Protein AF-A0A9E5TDQ2-F1 (afdb_monomer)

Mean predicted aligned error: 6.38 Å

Structure (mmCIF, N/CA/C/O backbone):
data_AF-A0A9E5TDQ2-F1
#
_entry.id   AF-A0A9E5TDQ2-F1
#
loop_
_atom_site.group_PDB
_atom_site.id
_atom_site.type_symbol
_atom_site.label_atom_id
_atom_site.label_alt_id
_atom_site.label_comp_id
_atom_site.label_asym_id
_atom_site.label_entity_id
_atom_site.label_seq_id
_atom_site.pdbx_PDB_ins_code
_atom_site.Cartn_x
_atom_site.Cartn_y
_atom_site.Cartn_z
_atom_site.occupancy
_atom_site.B_iso_or_equiv
_atom_site.auth_seq_id
_atom_site.auth_comp_id
_atom_site.auth_asym_id
_atom_site.auth_atom_id
_atom_site.pdbx_PDB_model_num
ATOM 1 N N . MET A 1 1 ? 7.671 -16.560 -17.675 1.00 78.25 1 MET A N 1
ATOM 2 C CA . MET A 1 1 ? 9.066 -16.541 -18.180 1.00 78.25 1 MET A CA 1
ATOM 3 C C . MET A 1 1 ? 9.293 -17.442 -19.395 1.00 78.25 1 MET A C 1
ATOM 5 O O . MET A 1 1 ? 9.941 -16.985 -20.331 1.00 78.25 1 MET A O 1
ATOM 9 N N . ALA A 1 2 ? 8.771 -18.678 -19.426 1.00 82.75 2 ALA A N 1
ATOM 10 C CA . ALA A 1 2 ? 8.917 -19.582 -20.578 1.00 82.75 2 ALA A CA 1
ATOM 11 C C . ALA A 1 2 ? 8.274 -19.043 -21.875 1.00 82.75 2 ALA A C 1
ATOM 13 O O . ALA A 1 2 ? 8.884 -19.088 -22.935 1.00 82.75 2 ALA A O 1
ATOM 14 N N . HIS A 1 3 ? 7.075 -18.460 -21.782 1.00 86.88 3 HIS A N 1
ATOM 15 C CA . HIS A 1 3 ? 6.327 -17.950 -22.943 1.00 86.88 3 HIS A CA 1
ATOM 16 C C . HIS A 1 3 ? 6.840 -16.624 -23.523 1.00 86.88 3 HIS A C 1
ATOM 18 O O . HIS A 1 3 ? 6.296 -16.145 -24.510 1.00 86.88 3 HIS A O 1
ATOM 24 N N . THR A 1 4 ? 7.850 -16.009 -22.906 1.00 88.19 4 THR A N 1
ATOM 25 C CA . THR A 1 4 ? 8.373 -14.689 -23.293 1.00 88.19 4 THR A CA 1
ATOM 26 C C . THR A 1 4 ? 9.862 -14.743 -23.646 1.00 88.19 4 THR A C 1
ATOM 28 O O . THR A 1 4 ? 10.551 -13.728 -23.600 1.00 88.19 4 THR A O 1
ATOM 31 N N . GLN A 1 5 ? 10.400 -15.930 -23.955 1.00 84.50 5 GLN A N 1
ATOM 32 C CA . GLN A 1 5 ? 11.790 -16.073 -24.402 1.00 84.50 5 GLN A CA 1
ATOM 33 C C . GLN A 1 5 ? 12.049 -15.243 -25.669 1.00 84.50 5 GLN A C 1
ATOM 35 O O . GLN A 1 5 ? 11.223 -15.210 -26.577 1.00 84.50 5 GLN A O 1
ATOM 40 N N . GLY A 1 6 ? 13.201 -14.569 -25.716 1.00 83.75 6 GLY A N 1
ATOM 41 C CA . GLY A 1 6 ? 13.585 -13.682 -26.820 1.00 83.75 6 GLY A CA 1
ATOM 42 C C . GLY A 1 6 ? 13.119 -12.228 -26.679 1.00 83.75 6 GLY A C 1
ATOM 43 O O . GLY A 1 6 ? 13.584 -11.376 -27.430 1.00 83.75 6 GLY A O 1
ATOM 44 N N . GLU A 1 7 ? 12.254 -11.910 -25.711 1.00 88.19 7 GLU A N 1
ATOM 45 C CA . GLU A 1 7 ? 11.948 -10.519 -25.361 1.00 88.19 7 GLU A CA 1
ATOM 46 C C . GLU A 1 7 ? 13.017 -9.908 -24.429 1.00 88.19 7 GLU A C 1
ATOM 48 O O . GLU A 1 7 ? 13.681 -10.641 -23.690 1.00 88.19 7 GLU A O 1
ATOM 53 N N . PRO A 1 8 ? 13.146 -8.568 -24.377 1.00 86.19 8 PRO A N 1
ATOM 54 C CA . PRO A 1 8 ? 13.934 -7.881 -23.355 1.00 86.19 8 PRO A CA 1
ATOM 55 C C . PRO A 1 8 ? 13.580 -8.345 -21.934 1.00 86.19 8 PRO A C 1
ATOM 57 O O . PRO A 1 8 ? 12.404 -8.382 -21.560 1.00 86.19 8 PRO A O 1
ATOM 60 N N . ILE A 1 9 ? 14.590 -8.649 -21.110 1.00 81.19 9 ILE A N 1
ATOM 61 C CA . ILE A 1 9 ? 14.408 -9.202 -19.753 1.00 81.19 9 ILE A CA 1
ATOM 62 C C . ILE A 1 9 ? 13.454 -8.371 -18.885 1.00 81.19 9 ILE A C 1
ATOM 64 O O . ILE A 1 9 ? 12.643 -8.923 -18.142 1.00 81.19 9 ILE A O 1
ATOM 68 N N . ILE A 1 10 ? 13.473 -7.045 -19.035 1.00 81.00 10 ILE A N 1
ATOM 69 C CA . ILE A 1 10 ? 12.601 -6.141 -18.283 1.00 81.00 10 ILE A CA 1
ATOM 70 C C . ILE A 1 10 ? 11.112 -6.351 -18.605 1.00 81.00 10 ILE A C 1
ATOM 72 O O . ILE A 1 10 ? 10.276 -6.355 -17.702 1.00 81.00 10 ILE A O 1
ATOM 76 N N . LEU A 1 11 ? 10.776 -6.624 -19.870 1.00 86.38 11 LEU A N 1
ATOM 77 C CA . LEU A 1 11 ? 9.413 -6.948 -20.299 1.00 86.38 11 LEU A CA 1
ATOM 78 C C . LEU A 1 11 ? 9.008 -8.345 -19.841 1.00 86.38 11 LEU A C 1
ATOM 80 O O . LEU A 1 11 ? 7.875 -8.552 -19.405 1.00 86.38 11 LEU A O 1
ATOM 84 N N . ARG A 1 12 ? 9.944 -9.300 -19.885 1.00 87.69 12 ARG A N 1
ATOM 85 C CA . ARG A 1 12 ? 9.717 -10.668 -19.404 1.00 87.69 12 ARG A CA 1
ATOM 86 C C . ARG A 1 12 ? 9.374 -10.674 -17.914 1.00 87.69 12 ARG A C 1
ATOM 88 O O . ARG A 1 12 ? 8.388 -11.310 -17.541 1.00 87.69 12 ARG A O 1
ATOM 95 N N . ARG A 1 13 ? 10.135 -9.934 -17.095 1.00 86.69 13 ARG A N 1
ATOM 96 C CA . ARG A 1 13 ? 9.875 -9.754 -15.656 1.00 86.69 13 ARG A CA 1
ATOM 97 C C . ARG A 1 13 ? 8.534 -9.072 -15.407 1.00 86.69 13 ARG A C 1
ATOM 99 O O . ARG A 1 13 ? 7.737 -9.611 -14.650 1.00 86.69 13 ARG A O 1
ATOM 106 N N . ALA A 1 14 ? 8.239 -7.969 -16.098 1.00 87.88 14 ALA A N 1
ATOM 107 C CA . ALA A 1 14 ? 6.965 -7.264 -15.940 1.00 87.88 14 ALA A CA 1
ATOM 108 C C . ALA A 1 14 ? 5.752 -8.146 -16.276 1.00 87.88 14 ALA A C 1
ATOM 110 O O . ALA A 1 14 ? 4.788 -8.191 -15.518 1.00 87.88 14 ALA A O 1
ATOM 111 N N . LYS A 1 15 ? 5.811 -8.914 -17.373 1.00 93.31 15 LYS A N 1
ATOM 112 C CA . LYS A 1 15 ? 4.749 -9.863 -17.748 1.00 93.31 15 LYS A CA 1
ATOM 113 C C . LYS A 1 15 ? 4.612 -11.011 -16.749 1.00 93.31 15 LYS A C 1
ATOM 115 O O . LYS A 1 15 ? 3.496 -11.427 -16.458 1.00 93.31 15 LYS A O 1
ATOM 120 N N . ALA A 1 16 ? 5.725 -11.531 -16.227 1.00 88.75 16 ALA A N 1
ATOM 121 C CA . ALA A 1 16 ? 5.695 -12.571 -15.201 1.00 88.75 16 ALA A CA 1
ATOM 122 C C . ALA A 1 16 ? 5.083 -12.055 -13.891 1.00 88.75 16 ALA A C 1
ATOM 124 O O . ALA A 1 16 ? 4.239 -12.733 -13.313 1.00 88.75 16 ALA A O 1
ATOM 125 N N . PHE A 1 17 ? 5.452 -10.843 -13.473 1.00 89.75 17 PHE A N 1
ATOM 126 C CA . PHE A 1 17 ? 4.880 -10.180 -12.306 1.00 89.75 17 PHE A CA 1
ATOM 127 C C . PHE A 1 17 ? 3.382 -9.911 -12.489 1.00 89.75 17 PHE A C 1
ATOM 129 O O . PHE A 1 17 ? 2.588 -10.274 -11.628 1.00 89.75 17 PHE A O 1
ATOM 136 N N . ALA A 1 18 ? 2.971 -9.374 -13.642 1.00 95.12 18 ALA A N 1
ATOM 137 C CA . ALA A 1 18 ? 1.560 -9.167 -13.961 1.00 95.12 18 ALA A CA 1
ATOM 138 C C . ALA A 1 18 ? 0.758 -10.474 -13.923 1.00 95.12 18 ALA A C 1
ATOM 140 O O . ALA A 1 18 ? -0.294 -10.529 -13.292 1.00 95.12 18 ALA A O 1
ATOM 141 N N . HIS A 1 19 ? 1.286 -11.543 -14.527 1.00 94.06 19 HIS A N 1
ATOM 142 C CA . HIS A 1 19 ? 0.654 -12.858 -14.483 1.00 94.06 19 HIS A CA 1
ATOM 143 C C . HIS A 1 19 ? 0.526 -13.380 -13.049 1.00 94.06 19 HIS A C 1
ATOM 145 O O . HIS A 1 19 ? -0.540 -13.850 -12.666 1.00 94.06 19 HIS A O 1
ATOM 151 N N . MET A 1 20 ? 1.583 -13.245 -12.242 1.00 91.00 20 MET A N 1
ATOM 152 C CA . MET A 1 20 ? 1.554 -13.620 -10.831 1.00 91.00 20 MET A CA 1
ATOM 153 C C . MET A 1 20 ? 0.445 -12.867 -10.090 1.00 91.00 20 MET A C 1
ATOM 155 O O . MET A 1 20 ? -0.359 -13.507 -9.420 1.00 91.00 20 MET A O 1
ATOM 159 N N . LEU A 1 21 ? 0.355 -11.543 -10.239 1.00 93.44 21 LEU A N 1
ATOM 160 C CA . LEU A 1 21 ? -0.695 -10.737 -9.610 1.00 93.44 21 LEU A CA 1
ATOM 161 C C . LEU A 1 21 ? -2.103 -11.093 -10.098 1.00 93.44 21 LEU A C 1
ATOM 163 O O . LEU A 1 21 ? -3.055 -10.973 -9.335 1.00 93.44 21 LEU A O 1
ATOM 167 N N . GLU A 1 22 ? -2.262 -11.536 -11.342 1.00 94.69 22 GLU A N 1
ATOM 168 C CA . GLU A 1 22 ? -3.548 -11.986 -11.885 1.00 94.69 22 GLU A CA 1
ATOM 169 C C . GLU A 1 22 ? -3.956 -13.365 -11.351 1.00 94.69 22 GLU A C 1
ATOM 171 O O . GLU A 1 22 ? -5.133 -13.589 -11.073 1.00 94.69 22 GLU A O 1
ATOM 176 N N . SER A 1 23 ? -2.998 -14.277 -11.163 1.00 91.50 23 SER A N 1
ATOM 177 C CA . SER A 1 23 ? -3.257 -15.658 -10.734 1.00 91.50 23 SER A CA 1
ATOM 178 C C . SER A 1 23 ? -3.184 -15.879 -9.223 1.00 91.50 23 SER A C 1
ATOM 180 O O . SER A 1 23 ? -3.637 -16.909 -8.730 1.00 91.50 23 SER A O 1
ATOM 182 N N . MET A 1 24 ? -2.571 -14.956 -8.478 1.00 89.56 24 MET A N 1
ATOM 183 C CA . MET A 1 24 ? -2.340 -15.105 -7.040 1.00 89.56 24 MET A CA 1
ATOM 184 C C . MET A 1 24 ? -3.668 -15.238 -6.297 1.00 89.56 24 MET A C 1
ATOM 186 O O . MET A 1 24 ? -4.570 -14.421 -6.492 1.00 89.56 24 MET A O 1
ATOM 190 N N . ALA A 1 25 ? -3.790 -16.253 -5.444 1.00 91.06 25 ALA A N 1
ATOM 191 C CA . ALA A 1 25 ? -4.930 -16.382 -4.546 1.00 91.06 25 ALA A CA 1
ATOM 192 C C . ALA A 1 25 ? -4.938 -15.223 -3.541 1.00 91.06 25 ALA A C 1
ATOM 194 O O . ALA A 1 25 ? -3.884 -14.815 -3.057 1.00 91.06 25 ALA A O 1
ATOM 195 N N . LEU A 1 26 ? -6.124 -14.688 -3.263 1.00 92.44 26 LEU A N 1
ATOM 196 C CA . LEU A 1 26 ? -6.315 -13.557 -2.362 1.00 92.44 26 LEU A CA 1
ATOM 197 C C . LEU A 1 26 ? -7.014 -14.022 -1.090 1.00 92.44 26 LEU A C 1
ATOM 199 O O . LEU A 1 26 ? -7.815 -14.955 -1.127 1.00 92.44 26 LEU A O 1
ATOM 203 N N . GLU A 1 27 ? -6.726 -13.347 0.015 1.00 92.06 27 GLU A N 1
ATOM 204 C CA . GLU A 1 27 ? -7.344 -13.601 1.310 1.00 92.06 27 GLU A CA 1
ATOM 205 C C . GLU A 1 27 ? -7.688 -12.266 1.981 1.00 92.06 27 GLU A C 1
ATOM 207 O O . GLU A 1 27 ? -6.869 -11.342 2.014 1.00 92.06 27 GLU A O 1
ATOM 212 N N . ILE A 1 28 ? -8.897 -12.175 2.536 1.00 94.69 28 ILE A N 1
ATOM 213 C CA . ILE A 1 28 ? -9.302 -11.104 3.449 1.00 94.69 28 ILE A CA 1
ATOM 214 C C . ILE A 1 28 ? -9.593 -11.774 4.794 1.00 94.69 28 ILE A C 1
ATOM 216 O O . ILE A 1 28 ? -10.623 -12.437 4.924 1.00 94.69 28 ILE A O 1
ATOM 220 N N . PRO A 1 29 ? -8.687 -11.657 5.781 1.00 92.62 29 PRO A N 1
ATOM 221 C CA . PRO A 1 29 ? -8.902 -12.238 7.098 1.00 92.62 29 PRO A CA 1
ATOM 222 C C . PRO A 1 29 ? -10.149 -11.673 7.782 1.00 92.62 29 PRO A C 1
ATOM 224 O O . PRO A 1 29 ? -10.567 -10.538 7.524 1.00 92.62 29 PRO A O 1
ATOM 227 N N . ASP A 1 30 ? -10.717 -12.453 8.698 1.00 92.12 30 ASP A N 1
ATOM 228 C CA . ASP A 1 30 ? -11.809 -11.972 9.539 1.00 92.12 30 ASP A CA 1
ATOM 229 C C . ASP A 1 30 ? -11.358 -10.781 10.406 1.00 92.12 30 ASP A C 1
ATOM 231 O O . ASP A 1 30 ? -10.208 -10.718 10.848 1.00 92.12 30 ASP A O 1
ATOM 235 N N . GLY A 1 31 ? -12.240 -9.795 10.575 1.00 92.62 31 GLY A N 1
ATOM 236 C CA . GLY A 1 31 ? -11.945 -8.527 11.257 1.00 92.62 31 GLY A CA 1
ATOM 237 C C . GLY A 1 31 ? -10.943 -7.592 10.557 1.00 92.62 31 GLY A C 1
ATOM 238 O O . GLY A 1 31 ? -10.642 -6.522 11.079 1.00 92.62 31 GLY A O 1
ATOM 239 N N . ALA A 1 32 ? -10.409 -7.940 9.378 1.00 94.69 32 ALA A N 1
ATOM 240 C CA . ALA A 1 32 ? -9.459 -7.071 8.680 1.00 94.69 32 ALA A CA 1
ATOM 241 C C . ALA A 1 32 ? -10.130 -5.776 8.192 1.00 94.69 32 ALA A C 1
ATOM 243 O O . ALA A 1 32 ? -11.163 -5.841 7.522 1.00 94.69 32 ALA A O 1
ATOM 244 N N . LEU A 1 33 ? -9.514 -4.620 8.473 1.00 97.19 33 LEU A N 1
ATOM 245 C CA . LEU A 1 33 ? -9.896 -3.305 7.929 1.00 97.19 33 LEU A CA 1
ATOM 246 C C . LEU A 1 33 ? -8.968 -2.820 6.803 1.00 97.19 33 LEU A C 1
ATOM 248 O O . LEU A 1 33 ? -9.376 -1.967 6.008 1.00 97.19 33 LEU A O 1
ATOM 252 N N . ILE A 1 34 ? -7.752 -3.372 6.747 1.00 97.19 34 ILE A N 1
ATOM 253 C CA . ILE A 1 34 ? -6.752 -3.207 5.687 1.00 97.19 34 ILE A CA 1
ATOM 254 C C . ILE A 1 34 ? -6.547 -4.574 5.027 1.00 97.19 34 ILE A C 1
ATOM 256 O O . ILE A 1 34 ? -6.454 -5.583 5.721 1.00 97.19 34 ILE A O 1
ATOM 260 N N . VAL A 1 35 ? -6.499 -4.620 3.695 1.00 95.62 35 VAL A N 1
ATOM 261 C CA . VAL A 1 35 ? -6.433 -5.874 2.915 1.00 95.62 35 VAL A CA 1
ATOM 262 C C . VAL A 1 35 ? -5.193 -5.953 2.039 1.00 95.62 35 VAL A C 1
ATOM 264 O O . VAL A 1 35 ? -4.536 -4.949 1.815 1.00 95.62 35 VAL A O 1
ATOM 267 N N . GLY A 1 36 ? -4.864 -7.130 1.513 1.00 90.69 36 GLY A N 1
ATOM 268 C CA . GLY A 1 36 ? -3.616 -7.357 0.770 1.00 90.69 36 GLY A CA 1
ATOM 269 C C . GLY A 1 36 ? -2.741 -8.433 1.402 1.00 90.69 36 GLY A C 1
ATOM 270 O O . GLY A 1 36 ? -1.520 -8.392 1.288 1.00 90.69 36 GLY A O 1
ATOM 271 N N . ARG A 1 37 ? -3.342 -9.396 2.101 1.00 85.62 37 ARG A N 1
ATOM 272 C CA . ARG A 1 37 ? -2.605 -10.554 2.586 1.00 85.62 37 ARG A CA 1
ATOM 273 C C . ARG A 1 37 ? -2.401 -11.520 1.427 1.00 85.62 37 ARG A C 1
ATOM 275 O O . ARG A 1 37 ? -3.361 -11.907 0.764 1.00 85.62 37 ARG A O 1
ATOM 282 N N . HIS A 1 38 ? -1.153 -11.910 1.184 1.00 74.94 38 HIS A N 1
ATOM 283 C CA . HIS A 1 38 ? -0.863 -12.982 0.242 1.00 74.94 38 HIS A CA 1
ATOM 284 C C . HIS A 1 38 ? -0.717 -14.314 0.997 1.00 74.94 38 HIS A C 1
ATOM 286 O O . HIS A 1 38 ? -0.124 -14.354 2.084 1.00 74.94 38 HIS A O 1
ATOM 292 N N . PRO A 1 39 ? -1.211 -15.429 0.439 1.00 69.56 39 PRO A N 1
ATOM 293 C CA . PRO A 1 39 ? -1.037 -16.735 1.048 1.00 69.56 39 PRO A CA 1
ATOM 294 C C . PRO A 1 39 ? 0.444 -17.127 1.084 1.00 69.56 39 PRO A C 1
ATOM 296 O O . PRO A 1 39 ? 1.226 -16.831 0.174 1.00 69.56 39 PRO A O 1
ATOM 299 N N . LYS A 1 40 ? 0.840 -17.812 2.160 1.00 69.81 40 LYS A N 1
ATOM 300 C CA . LYS A 1 40 ? 2.194 -18.350 2.338 1.00 69.81 40 LYS A CA 1
ATOM 301 C C . LYS A 1 40 ? 2.245 -19.775 1.797 1.00 69.81 40 LYS A C 1
ATOM 303 O O . LYS A 1 40 ? 2.072 -20.737 2.543 1.00 69.81 40 LYS A O 1
ATOM 308 N N . THR A 1 41 ? 2.478 -19.919 0.497 1.00 68.00 41 THR A N 1
ATOM 309 C CA . THR A 1 41 ? 2.672 -21.242 -0.108 1.00 68.00 41 THR A CA 1
ATOM 310 C C . THR A 1 41 ? 4.050 -21.775 0.269 1.00 68.00 41 THR A C 1
ATOM 312 O O . THR A 1 41 ? 5.070 -21.201 -0.106 1.00 68.00 41 THR A O 1
ATOM 315 N N . THR A 1 42 ? 4.089 -22.882 1.011 1.00 70.25 42 THR A N 1
ATOM 316 C CA . THR A 1 42 ? 5.335 -23.617 1.265 1.00 70.25 42 THR A CA 1
ATOM 317 C C . THR A 1 42 ? 5.426 -24.748 0.254 1.00 70.25 42 THR A C 1
ATOM 319 O O . THR A 1 42 ? 4.632 -25.683 0.307 1.00 70.25 42 THR A O 1
ATOM 322 N N . LEU A 1 43 ? 6.366 -24.640 -0.683 1.00 76.56 43 LEU A N 1
ATOM 323 C CA . LEU A 1 43 ? 6.653 -25.709 -1.638 1.00 76.56 43 LEU A CA 1
ATOM 324 C C . LEU A 1 43 ? 7.363 -26.856 -0.920 1.00 76.56 43 LEU A C 1
ATOM 326 O O . LEU A 1 43 ? 8.223 -26.616 -0.068 1.00 76.56 43 LEU A O 1
ATOM 330 N N . ASN A 1 44 ? 7.038 -28.096 -1.281 1.00 88.25 44 ASN A N 1
ATOM 331 C CA . ASN A 1 44 ? 7.858 -29.225 -0.853 1.00 88.25 44 ASN A CA 1
ATOM 332 C C . ASN A 1 44 ? 9.181 -29.266 -1.649 1.00 88.25 44 ASN A C 1
ATOM 334 O O . ASN A 1 44 ? 9.336 -28.588 -2.666 1.00 88.25 44 ASN A O 1
ATOM 338 N N . GLU A 1 45 ? 10.157 -30.050 -1.182 1.00 87.06 45 GLU A N 1
ATOM 339 C CA . GLU A 1 45 ? 11.503 -30.055 -1.776 1.00 87.06 45 GLU A CA 1
ATOM 340 C C . GLU A 1 45 ? 11.512 -30.530 -3.237 1.00 87.06 45 GLU A C 1
ATOM 342 O O . GLU A 1 45 ? 12.289 -30.026 -4.047 1.00 87.06 45 GLU A O 1
ATOM 347 N N . GLU A 1 46 ? 10.625 -31.456 -3.601 1.00 89.50 46 GLU A N 1
ATOM 348 C CA . GLU A 1 46 ? 10.512 -31.970 -4.967 1.00 89.50 46 GLU A CA 1
ATOM 349 C C . GLU A 1 46 ? 9.946 -30.907 -5.921 1.00 89.50 46 GLU A C 1
ATOM 351 O O . GLU A 1 46 ? 10.500 -30.660 -6.995 1.00 89.50 46 GLU A O 1
ATOM 356 N N . GLU A 1 47 ? 8.884 -30.213 -5.508 1.00 86.06 47 GLU A N 1
ATOM 357 C CA . GLU A 1 47 ? 8.304 -29.086 -6.241 1.00 86.06 47 GLU A CA 1
ATOM 358 C C . GLU A 1 47 ? 9.304 -27.943 -6.386 1.00 86.06 47 GLU A C 1
ATOM 360 O O . GLU A 1 47 ? 9.483 -27.411 -7.485 1.00 86.06 47 GLU A O 1
ATOM 365 N N . ALA A 1 48 ? 9.993 -27.597 -5.297 1.00 83.19 48 ALA A N 1
ATOM 366 C CA . ALA A 1 48 ? 11.022 -26.572 -5.298 1.00 83.19 48 ALA A CA 1
ATOM 367 C C . ALA A 1 48 ? 12.182 -26.953 -6.231 1.00 83.19 48 ALA A C 1
ATOM 369 O O . ALA A 1 48 ? 12.646 -26.116 -7.004 1.00 83.19 48 ALA A O 1
ATOM 370 N N . ALA A 1 49 ? 12.629 -28.213 -6.225 1.00 82.25 49 ALA A N 1
ATOM 371 C CA . ALA A 1 49 ? 13.672 -28.698 -7.126 1.00 82.25 49 ALA A CA 1
ATOM 372 C C . ALA A 1 49 ? 13.247 -28.623 -8.596 1.00 82.25 49 ALA A C 1
ATOM 374 O O . ALA A 1 49 ? 14.018 -28.132 -9.424 1.00 82.25 49 ALA A O 1
ATOM 375 N N . ARG A 1 50 ? 12.015 -29.038 -8.913 1.00 86.94 50 ARG A N 1
ATOM 376 C CA . ARG A 1 50 ? 11.450 -28.940 -10.265 1.00 86.94 50 ARG A CA 1
ATOM 377 C C . ARG A 1 50 ? 11.399 -27.491 -10.746 1.00 86.94 50 ARG A C 1
ATOM 379 O O . ARG A 1 50 ? 11.851 -27.207 -11.852 1.00 86.94 50 ARG A O 1
ATOM 386 N N . ILE A 1 51 ? 10.904 -26.578 -9.908 1.00 83.50 51 ILE A N 1
ATOM 387 C CA . ILE A 1 51 ? 10.826 -25.145 -10.227 1.00 83.50 51 ILE A CA 1
ATOM 388 C C . ILE A 1 51 ? 12.224 -24.549 -10.404 1.00 83.50 51 ILE A C 1
ATOM 390 O O . ILE A 1 51 ? 12.439 -23.802 -11.352 1.00 83.50 51 ILE A O 1
ATOM 394 N N . ARG A 1 52 ? 13.199 -24.896 -9.551 1.00 80.00 52 ARG A N 1
ATOM 395 C CA . ARG A 1 52 ? 14.591 -24.432 -9.700 1.00 80.00 52 ARG A CA 1
ATOM 396 C C . ARG A 1 52 ? 15.213 -24.898 -11.012 1.00 80.00 52 ARG A C 1
ATOM 398 O O . ARG A 1 52 ? 15.914 -24.126 -11.659 1.00 80.00 52 ARG A O 1
ATOM 405 N N . GLU A 1 53 ? 14.971 -26.145 -11.401 1.00 80.81 53 GLU A N 1
ATOM 406 C CA . GLU A 1 53 ? 15.475 -26.693 -12.659 1.00 80.81 53 GLU A CA 1
ATOM 407 C C . GLU A 1 53 ? 14.825 -26.021 -13.874 1.00 80.81 53 GLU A C 1
ATOM 409 O O . GLU A 1 53 ? 15.515 -25.659 -14.824 1.00 80.81 53 GLU A O 1
ATOM 414 N N . GLU A 1 54 ? 13.514 -25.784 -13.835 1.00 81.44 54 GLU A N 1
ATOM 415 C CA . GLU A 1 54 ? 12.826 -25.022 -14.877 1.00 81.44 54 GLU A CA 1
ATOM 416 C C . GLU A 1 54 ? 13.326 -23.572 -14.935 1.00 81.44 54 GLU A C 1
ATOM 418 O O . GLU A 1 54 ? 13.634 -23.074 -16.017 1.00 81.44 54 GLU A O 1
ATOM 423 N N . TRP A 1 55 ? 13.497 -22.925 -13.777 1.00 77.44 55 TRP A N 1
ATOM 424 C CA . TRP A 1 55 ? 14.031 -21.570 -13.663 1.00 77.44 55 TRP A CA 1
ATOM 425 C C . TRP A 1 55 ? 15.413 -21.455 -14.301 1.00 77.44 55 TRP A C 1
ATOM 427 O O . TRP A 1 55 ? 15.620 -20.560 -15.108 1.00 77.44 55 TRP A O 1
ATOM 437 N N . ARG A 1 56 ? 16.330 -22.400 -14.050 1.00 74.25 56 ARG A N 1
ATOM 438 C CA . ARG A 1 56 ? 17.660 -22.423 -14.693 1.00 74.25 56 ARG A CA 1
ATOM 439 C C . ARG A 1 56 ? 17.608 -22.471 -16.219 1.00 74.25 56 ARG A C 1
ATOM 441 O O . ARG A 1 56 ? 18.535 -21.997 -16.862 1.00 74.25 56 ARG A O 1
ATOM 448 N N . ARG A 1 57 ? 16.561 -23.059 -16.803 1.00 75.81 57 ARG A N 1
ATOM 449 C CA . ARG A 1 57 ? 16.405 -23.154 -18.265 1.00 75.81 57 ARG A CA 1
ATOM 450 C C . ARG A 1 57 ? 15.864 -21.874 -18.883 1.00 75.81 57 ARG A C 1
ATOM 452 O O . ARG A 1 57 ? 16.080 -21.643 -20.068 1.00 75.81 57 ARG A O 1
ATOM 459 N N . VAL A 1 58 ? 15.096 -21.098 -18.120 1.00 72.31 58 VAL A N 1
ATOM 460 C CA . VAL A 1 58 ? 14.356 -19.936 -18.637 1.00 72.31 58 VAL A CA 1
ATOM 461 C C . VAL A 1 58 ? 14.887 -18.599 -18.131 1.00 72.31 58 VAL A C 1
ATOM 463 O O . VAL A 1 58 ? 14.565 -17.574 -18.735 1.00 72.31 58 VAL A O 1
ATOM 466 N N . ALA A 1 59 ? 15.645 -18.593 -17.036 1.00 67.25 59 ALA A N 1
ATOM 467 C CA . ALA A 1 59 ? 16.342 -17.431 -16.513 1.00 67.25 59 ALA A CA 1
ATOM 468 C C . ALA A 1 59 ? 17.621 -17.194 -17.317 1.00 67.25 59 ALA A C 1
ATOM 470 O O . ALA A 1 59 ? 18.292 -18.141 -17.726 1.00 67.25 59 ALA A O 1
ATOM 471 N N . ASP A 1 60 ? 17.944 -15.925 -17.542 1.00 60.28 60 ASP A N 1
ATOM 472 C CA . ASP A 1 60 ? 19.188 -15.569 -18.213 1.00 60.28 60 ASP A CA 1
ATOM 473 C C . ASP A 1 60 ? 20.368 -15.946 -17.285 1.00 60.28 60 ASP A C 1
ATOM 475 O O . ASP A 1 60 ? 20.261 -15.760 -16.066 1.00 60.28 60 ASP A O 1
ATOM 479 N N . PRO A 1 61 ? 21.457 -16.541 -17.810 1.00 57.09 61 PRO A N 1
ATOM 480 C CA . PRO A 1 61 ? 22.587 -16.958 -16.986 1.00 57.09 61 PRO A CA 1
ATOM 481 C C . PRO A 1 61 ? 23.244 -15.741 -16.308 1.00 57.09 61 PRO A C 1
ATOM 483 O O . PRO A 1 61 ? 23.248 -14.658 -16.900 1.00 57.09 61 PRO A O 1
ATOM 486 N N . PRO A 1 62 ? 23.815 -15.896 -15.095 1.00 57.50 62 PRO A N 1
ATOM 487 C CA . PRO A 1 62 ? 24.638 -14.848 -14.498 1.00 57.50 62 PRO A CA 1
ATOM 488 C C . PRO A 1 62 ? 25.770 -14.481 -15.462 1.00 57.50 62 PRO A C 1
ATOM 490 O O . PRO A 1 62 ? 26.296 -15.361 -16.147 1.00 57.50 62 PRO A O 1
ATOM 493 N N . GLU A 1 63 ? 26.171 -13.210 -15.508 1.00 57.25 63 GLU A N 1
ATOM 494 C CA . GLU A 1 63 ? 27.376 -12.831 -16.251 1.00 57.25 63 GLU A CA 1
ATOM 495 C C . GLU A 1 63 ? 28.586 -13.612 -15.700 1.00 57.25 63 GLU A C 1
ATOM 497 O O . GLU A 1 63 ? 28.692 -13.822 -14.489 1.00 57.25 63 GLU A O 1
ATOM 502 N N . ASP A 1 64 ? 29.516 -14.032 -16.566 1.00 52.72 64 ASP A N 1
ATOM 503 C CA . ASP A 1 64 ? 30.655 -14.901 -16.203 1.00 52.72 64 ASP A CA 1
ATOM 504 C C . ASP A 1 64 ? 31.466 -14.384 -14.994 1.00 52.72 64 ASP A C 1
ATOM 506 O O . ASP A 1 64 ? 32.007 -15.165 -14.207 1.00 52.72 64 ASP A O 1
ATOM 510 N N . GLY A 1 65 ? 31.516 -13.061 -14.802 1.00 53.09 65 GLY A N 1
ATOM 511 C CA . GLY A 1 65 ? 32.171 -12.426 -13.656 1.00 53.09 65 GLY A CA 1
ATOM 512 C C . GLY A 1 65 ? 31.468 -12.655 -12.310 1.00 53.09 65 GLY A C 1
ATOM 513 O O . GLY A 1 65 ? 32.140 -12.723 -11.282 1.00 53.09 65 GLY A O 1
ATOM 514 N N . GLU A 1 66 ? 30.142 -12.823 -12.281 1.00 53.81 66 GLU A N 1
ATOM 515 C CA . GLU A 1 66 ? 29.388 -13.068 -11.040 1.00 53.81 66 GLU A CA 1
ATOM 516 C C . GLU A 1 66 ? 29.611 -14.483 -10.489 1.00 53.81 66 GLU A C 1
ATOM 518 O O . GLU A 1 66 ? 29.649 -14.677 -9.271 1.00 53.81 66 GLU A O 1
ATOM 523 N N . LEU A 1 67 ? 29.798 -15.468 -11.374 1.00 58.47 67 LEU A N 1
ATOM 524 C CA . LEU A 1 67 ? 30.060 -16.865 -11.010 1.00 58.47 67 LEU A CA 1
ATOM 525 C C . LEU A 1 67 ? 31.446 -17.050 -10.372 1.00 58.47 67 LEU A C 1
ATOM 527 O O . LEU A 1 67 ? 31.603 -17.871 -9.468 1.00 58.47 67 LEU A O 1
ATOM 531 N N . HIS A 1 68 ? 32.445 -16.275 -10.805 1.00 53.03 68 HIS A N 1
ATOM 532 C CA . HIS A 1 68 ? 33.813 -16.334 -10.283 1.00 53.03 68 HIS A CA 1
ATOM 533 C C . HIS A 1 68 ? 33.873 -16.043 -8.774 1.00 53.03 68 HIS A C 1
ATOM 535 O O . HIS A 1 68 ? 34.362 -16.874 -8.011 1.00 53.03 68 HIS A O 1
ATOM 541 N N . TYR A 1 69 ? 33.293 -14.927 -8.324 1.00 55.72 69 TYR A N 1
ATOM 542 C CA . TYR A 1 69 ? 33.318 -14.538 -6.909 1.00 55.72 69 TYR A CA 1
ATOM 543 C C . TYR A 1 69 ? 32.553 -15.512 -6.001 1.00 55.72 69 TYR A C 1
ATOM 545 O O . TYR A 1 69 ? 32.996 -15.790 -4.888 1.00 55.72 69 TYR A O 1
ATOM 553 N N . GLN A 1 70 ? 31.439 -16.079 -6.484 1.00 57.38 70 GLN A N 1
ATOM 554 C CA . GLN A 1 70 ? 30.693 -17.107 -5.748 1.00 57.38 70 GLN A CA 1
ATOM 555 C C . GLN A 1 70 ? 31.522 -18.384 -5.555 1.00 57.38 70 GLN A C 1
ATOM 557 O O . GLN A 1 70 ? 31.523 -18.962 -4.468 1.00 57.38 70 GLN A O 1
ATOM 562 N N . ASN A 1 71 ? 32.258 -18.801 -6.589 1.00 56.94 71 ASN A N 1
ATOM 563 C CA . ASN A 1 71 ? 33.092 -20.003 -6.556 1.00 56.94 71 ASN A CA 1
ATOM 564 C C . ASN A 1 71 ? 34.351 -19.847 -5.688 1.00 56.94 71 ASN A C 1
ATOM 566 O O . ASN A 1 71 ? 34.860 -20.842 -5.177 1.00 56.94 71 ASN A O 1
ATOM 570 N N . GLU A 1 72 ? 34.838 -18.622 -5.479 1.00 65.75 72 GLU A N 1
ATOM 571 C CA . GLU A 1 72 ? 35.985 -18.343 -4.600 1.00 65.75 72 GLU A CA 1
ATOM 572 C C . GLU A 1 72 ? 35.612 -18.231 -3.112 1.00 65.75 72 GLU A C 1
ATOM 574 O O . GLU A 1 72 ? 36.469 -17.956 -2.272 1.00 65.75 72 GLU A O 1
ATOM 579 N N . GLY A 1 73 ? 34.337 -18.429 -2.756 1.00 48.09 73 GLY A N 1
ATOM 580 C CA . GLY A 1 73 ? 33.869 -18.251 -1.379 1.00 48.09 73 GLY A CA 1
ATOM 581 C C . GLY A 1 73 ? 33.950 -16.796 -0.902 1.00 48.09 73 GLY A C 1
ATOM 582 O O . GLY A 1 73 ? 33.806 -16.527 0.293 1.00 48.09 73 GLY A O 1
ATOM 583 N N . LEU A 1 74 ? 34.160 -15.849 -1.824 1.00 45.56 74 LEU A N 1
ATOM 584 C CA . LEU A 1 74 ? 34.015 -14.431 -1.551 1.00 45.56 74 LEU A CA 1
ATOM 585 C C . LEU A 1 74 ? 32.525 -14.171 -1.361 1.00 45.56 74 LEU A C 1
ATOM 587 O O . LEU A 1 74 ? 31.711 -14.351 -2.266 1.00 45.56 74 LEU A O 1
ATOM 591 N N . PHE A 1 75 ? 32.173 -13.800 -0.132 1.00 41.34 75 PHE A N 1
ATOM 592 C CA . PHE A 1 75 ? 30.812 -13.494 0.278 1.00 41.34 75 PHE A CA 1
ATOM 593 C C . PHE A 1 75 ? 30.225 -12.445 -0.677 1.00 41.34 75 PHE A C 1
ATOM 595 O O . PHE A 1 75 ? 30.440 -11.243 -0.520 1.00 41.34 75 PHE A O 1
ATOM 602 N N . ARG A 1 76 ? 29.399 -12.876 -1.634 1.00 42.88 76 ARG A N 1
ATOM 603 C CA . ARG A 1 76 ? 28.264 -12.052 -2.023 1.00 42.88 76 ARG A CA 1
ATOM 604 C C . ARG A 1 76 ? 27.387 -12.085 -0.784 1.00 42.88 76 ARG A C 1
ATOM 606 O O . ARG A 1 76 ? 26.684 -13.064 -0.554 1.00 42.88 76 ARG A O 1
ATOM 613 N N . ALA A 1 77 ? 27.450 -11.043 0.051 1.00 45.75 77 ALA A N 1
ATOM 614 C CA . ALA A 1 77 ? 26.259 -10.724 0.819 1.00 45.75 77 ALA A CA 1
ATOM 615 C C . ALA A 1 77 ? 25.148 -10.718 -0.239 1.00 45.75 77 ALA A C 1
ATOM 617 O O . ALA A 1 77 ? 25.325 -10.031 -1.252 1.00 45.75 77 ALA A O 1
ATOM 618 N N . PRO A 1 78 ? 24.083 -11.527 -0.131 1.00 46.50 78 PRO A N 1
ATOM 619 C CA . PRO A 1 78 ? 22.877 -11.241 -0.883 1.00 46.50 78 PRO A CA 1
ATOM 620 C C . PRO A 1 78 ? 22.434 -9.881 -0.343 1.00 46.50 78 PRO A C 1
ATOM 622 O O . PRO A 1 78 ? 21.732 -9.799 0.659 1.00 46.50 78 PRO A O 1
ATOM 625 N N . ILE A 1 79 ? 23.048 -8.818 -0.877 1.00 51.75 79 ILE A N 1
ATOM 626 C CA . ILE A 1 79 ? 22.880 -7.443 -0.445 1.00 51.75 79 ILE A CA 1
ATOM 627 C C . ILE A 1 79 ? 21.384 -7.259 -0.476 1.00 51.75 79 ILE A C 1
ATOM 629 O O . ILE A 1 79 ? 20.778 -7.576 -1.495 1.00 51.75 79 ILE A O 1
ATOM 633 N N . ILE A 1 80 ? 20.837 -6.833 0.659 1.00 52.16 80 ILE A N 1
ATOM 634 C CA . ILE A 1 80 ? 19.468 -6.366 0.840 1.00 52.16 80 ILE A CA 1
ATOM 635 C C . ILE A 1 80 ? 19.043 -5.662 -0.454 1.00 52.16 80 ILE A C 1
ATOM 637 O O . ILE A 1 80 ? 19.378 -4.497 -0.681 1.00 52.16 80 ILE A O 1
ATOM 641 N N . ILE A 1 81 ? 18.368 -6.392 -1.342 1.00 54.22 81 ILE A N 1
ATOM 642 C CA . ILE A 1 81 ? 17.613 -5.776 -2.420 1.00 54.22 81 ILE A CA 1
ATOM 643 C C . ILE A 1 81 ? 16.457 -5.089 -1.685 1.00 54.22 81 ILE A C 1
ATOM 645 O O . ILE A 1 81 ? 16.045 -5.548 -0.616 1.00 54.22 81 ILE A O 1
ATOM 649 N N . LEU A 1 82 ? 15.988 -3.941 -2.182 1.00 64.00 82 LEU A N 1
ATOM 650 C CA . LEU A 1 82 ? 14.949 -3.141 -1.516 1.00 64.00 82 LEU A CA 1
ATOM 651 C C . LEU A 1 82 ? 15.390 -2.318 -0.284 1.00 64.00 82 LEU A C 1
ATOM 653 O O . LEU A 1 82 ? 14.565 -2.080 0.586 1.00 64.00 82 LEU A O 1
ATOM 657 N N . HIS A 1 83 ? 16.623 -1.792 -0.203 1.00 73.31 83 HIS A N 1
ATOM 658 C CA . HIS A 1 83 ? 16.950 -0.721 0.768 1.00 73.31 83 HIS A CA 1
ATOM 659 C C . HIS A 1 83 ? 16.371 0.637 0.320 1.00 73.31 83 HIS A C 1
ATOM 661 O O . HIS A 1 83 ? 17.097 1.580 -0.006 1.00 73.31 83 HIS A O 1
ATOM 667 N N . LEU A 1 84 ? 15.046 0.733 0.260 1.00 77.06 84 LEU A N 1
ATOM 668 C CA . LEU A 1 84 ? 14.335 1.885 -0.284 1.00 77.06 84 LEU A CA 1
ATOM 669 C C . LEU A 1 84 ? 13.054 2.175 0.498 1.00 77.06 84 LEU A C 1
ATOM 671 O O . LEU A 1 84 ? 12.458 1.289 1.103 1.00 77.06 84 LEU A O 1
ATOM 675 N N . ALA A 1 85 ? 12.604 3.422 0.440 1.00 79.00 85 ALA A N 1
ATOM 676 C CA . ALA A 1 85 ? 11.215 3.769 0.704 1.00 79.00 85 ALA A CA 1
ATOM 677 C C . ALA A 1 85 ? 10.572 4.039 -0.663 1.00 79.00 85 ALA A C 1
ATOM 679 O O . ALA A 1 85 ? 11.090 4.901 -1.383 1.00 79.00 85 ALA A O 1
ATOM 680 N N . PRO A 1 86 ? 9.519 3.304 -1.072 1.00 81.19 86 PRO A N 1
ATOM 681 C CA . PRO A 1 86 ? 8.815 3.625 -2.304 1.00 81.19 86 PRO A CA 1
ATOM 682 C C . PRO A 1 86 ? 8.296 5.061 -2.235 1.00 81.19 86 PRO A C 1
ATOM 684 O O . PRO A 1 86 ? 7.824 5.498 -1.185 1.00 81.19 86 PRO A O 1
ATOM 687 N N . ASP A 1 87 ? 8.366 5.784 -3.350 1.00 80.88 87 ASP A N 1
ATOM 688 C CA . ASP A 1 87 ? 7.785 7.122 -3.458 1.00 80.88 87 ASP A CA 1
ATOM 689 C C . ASP A 1 87 ? 6.253 7.017 -3.524 1.00 80.88 87 ASP A C 1
ATOM 691 O O . ASP A 1 87 ? 5.629 7.084 -4.587 1.00 80.88 87 ASP A O 1
ATOM 695 N N . ALA A 1 88 ? 5.647 6.773 -2.362 1.00 84.56 88 ALA A N 1
ATOM 696 C CA . ALA A 1 88 ? 4.206 6.687 -2.226 1.00 84.56 88 ALA A CA 1
ATOM 697 C C . ALA A 1 88 ? 3.538 8.043 -2.487 1.00 84.56 88 ALA A C 1
ATOM 699 O O . ALA A 1 88 ? 2.397 8.068 -2.934 1.00 84.56 88 ALA A O 1
ATOM 700 N N . GLU A 1 89 ? 4.247 9.156 -2.276 1.00 87.44 89 GLU A N 1
ATOM 701 C CA . GLU A 1 89 ? 3.740 10.507 -2.522 1.00 87.44 89 GLU A CA 1
ATOM 702 C C . GLU A 1 89 ? 3.298 10.672 -3.978 1.00 87.44 89 GLU A C 1
ATOM 704 O O . GLU A 1 89 ? 2.171 11.105 -4.228 1.00 87.44 89 GLU A O 1
ATOM 709 N N . LYS A 1 90 ? 4.111 10.221 -4.944 1.00 89.56 90 LYS A N 1
ATOM 710 C CA . LYS A 1 90 ? 3.708 10.246 -6.356 1.00 89.56 90 LYS A CA 1
ATOM 711 C C . LYS A 1 90 ? 2.379 9.522 -6.590 1.00 89.56 90 LYS A C 1
ATOM 713 O O . LYS A 1 90 ? 1.478 10.088 -7.207 1.00 89.56 90 LYS A O 1
ATOM 718 N N . ALA A 1 91 ? 2.232 8.302 -6.077 1.00 88.06 91 ALA A N 1
ATOM 719 C CA . ALA A 1 91 ? 1.013 7.515 -6.255 1.00 88.06 91 ALA A CA 1
ATOM 720 C C . ALA A 1 91 ? -0.203 8.110 -5.521 1.00 88.06 91 ALA A C 1
ATOM 722 O O . ALA A 1 91 ? -1.310 8.061 -6.056 1.00 88.06 91 ALA A O 1
ATOM 723 N N . LEU A 1 92 ? -0.007 8.724 -4.348 1.00 94.00 92 LEU A N 1
ATOM 724 C CA . LEU A 1 92 ? -1.059 9.453 -3.628 1.00 94.00 92 LEU A CA 1
ATOM 725 C C . LEU A 1 92 ? -1.585 10.650 -4.440 1.00 94.00 92 LEU A C 1
ATOM 727 O O . LEU A 1 92 ? -2.754 11.006 -4.311 1.00 94.00 92 LEU A O 1
ATOM 731 N N . HIS A 1 93 ? -0.751 11.262 -5.285 1.00 94.19 93 HIS A N 1
ATOM 732 C CA . HIS A 1 93 ? -1.152 12.389 -6.128 1.00 94.19 93 HIS A CA 1
ATOM 733 C C . HIS A 1 93 ? -1.719 11.979 -7.489 1.00 94.19 93 HIS A C 1
ATOM 735 O O . HIS A 1 93 ? -2.675 12.600 -7.953 1.00 94.19 93 HIS A O 1
ATOM 741 N N . THR A 1 94 ? -1.141 10.973 -8.149 1.00 93.69 94 THR A N 1
ATOM 742 C CA . THR A 1 94 ? -1.523 10.617 -9.526 1.00 93.69 94 THR A CA 1
ATOM 743 C C . THR A 1 94 ? -2.541 9.484 -9.610 1.00 93.69 94 THR A C 1
ATOM 745 O O . THR A 1 94 ? -3.247 9.392 -10.613 1.00 93.69 94 THR A O 1
ATOM 748 N N . GLY A 1 95 ? -2.600 8.593 -8.615 1.00 94.44 95 GLY A N 1
ATOM 749 C CA . GLY A 1 95 ? -3.226 7.277 -8.780 1.00 94.44 95 GLY A CA 1
ATOM 750 C C . GLY A 1 95 ? -2.493 6.411 -9.816 1.00 94.44 95 GLY A C 1
ATOM 751 O O . GLY A 1 95 ? -1.504 6.840 -10.430 1.00 94.44 95 GLY A O 1
ATOM 752 N N . PHE A 1 96 ? -2.975 5.184 -10.026 1.00 93.31 96 PHE A N 1
ATOM 753 C CA . PHE A 1 96 ? -2.418 4.285 -11.043 1.00 93.31 96 PHE A CA 1
ATOM 754 C C . PHE A 1 96 ? -2.796 4.704 -12.468 1.00 93.31 96 PHE A C 1
ATOM 756 O O . PHE A 1 96 ? -1.959 4.578 -13.362 1.00 93.31 96 PHE A O 1
ATOM 763 N N . ASP A 1 97 ? -3.987 5.265 -12.689 1.00 95.31 97 ASP A N 1
ATOM 764 C CA . ASP A 1 97 ? -4.398 5.747 -14.012 1.00 95.31 97 ASP A CA 1
ATOM 765 C C . ASP A 1 97 ? -3.550 6.935 -14.458 1.00 95.31 97 ASP A C 1
ATOM 767 O O . ASP A 1 97 ? -2.981 6.898 -15.550 1.00 95.31 97 ASP A O 1
ATOM 771 N N . GLY A 1 98 ? -3.366 7.936 -13.590 1.00 96.25 98 GLY A N 1
ATOM 772 C CA . GLY A 1 98 ? -2.502 9.078 -13.890 1.00 96.25 98 GLY A CA 1
ATOM 773 C C . GLY A 1 98 ? -1.050 8.656 -14.136 1.00 96.25 98 GLY A C 1
ATOM 774 O O . GLY A 1 98 ? -0.392 9.179 -15.039 1.00 96.25 98 GLY A O 1
ATOM 775 N N . LEU A 1 99 ? -0.557 7.649 -13.402 1.00 94.31 99 LEU A N 1
ATOM 776 C CA . LEU A 1 99 ? 0.763 7.065 -13.649 1.00 94.31 99 LEU A CA 1
ATOM 777 C C . LEU A 1 99 ? 0.833 6.391 -15.031 1.00 94.31 99 LEU A C 1
ATOM 779 O O . LEU A 1 99 ? 1.789 6.610 -15.778 1.00 94.31 99 LEU A O 1
ATOM 783 N N . CYS A 1 100 ? -0.182 5.609 -15.403 1.00 96.94 100 CYS A N 1
ATOM 784 C CA . CYS A 1 100 ? -0.264 4.980 -16.720 1.00 96.94 100 CYS A CA 1
ATOM 785 C C . CYS A 1 100 ? -0.325 6.024 -17.846 1.00 96.94 100 CYS A C 1
ATOM 787 O O . CYS A 1 100 ? 0.343 5.869 -18.870 1.00 96.94 100 CYS A O 1
ATOM 789 N N . GLU A 1 101 ? -1.087 7.104 -17.672 1.00 97.69 101 GLU A N 1
ATOM 790 C CA . GLU A 1 101 ? -1.157 8.217 -18.622 1.00 97.69 101 GLU A CA 1
ATOM 791 C C . GLU A 1 101 ? 0.194 8.923 -18.793 1.00 97.69 101 GLU A C 1
ATOM 793 O O . GLU A 1 101 ? 0.623 9.161 -19.928 1.00 97.69 101 GLU A O 1
ATOM 798 N N . GLU A 1 102 ? 0.908 9.201 -17.698 1.00 96.06 102 GLU A N 1
ATOM 799 C CA . GLU A 1 102 ? 2.254 9.786 -17.736 1.00 96.06 102 GLU A CA 1
ATOM 800 C C . GLU A 1 102 ? 3.225 8.888 -18.519 1.00 96.06 102 GLU A C 1
ATOM 802 O O . GLU A 1 102 ? 3.963 9.364 -19.393 1.00 96.06 102 GLU A O 1
ATOM 807 N N . ILE A 1 103 ? 3.181 7.576 -18.264 1.00 96.62 103 ILE A N 1
ATOM 808 C CA . ILE A 1 103 ? 4.010 6.586 -18.957 1.00 96.62 103 ILE A CA 1
ATOM 809 C C . ILE A 1 103 ? 3.676 6.548 -20.453 1.00 96.62 103 ILE A C 1
ATOM 811 O O . ILE A 1 103 ? 4.589 6.644 -21.278 1.00 96.62 103 ILE A O 1
ATOM 815 N N . ARG A 1 104 ? 2.391 6.470 -20.831 1.00 98.12 104 ARG A N 1
ATOM 816 C CA . ARG A 1 104 ? 1.952 6.464 -22.242 1.00 98.12 104 ARG A CA 1
ATOM 817 C C . ARG A 1 104 ? 2.366 7.745 -22.967 1.00 98.12 104 ARG A C 1
ATOM 819 O O . ARG A 1 104 ? 2.873 7.682 -24.089 1.00 98.12 104 ARG A O 1
ATOM 826 N N . LYS A 1 105 ? 2.233 8.906 -22.316 1.00 98.12 105 LYS A N 1
ATOM 827 C CA . LYS A 1 105 ? 2.689 10.192 -22.860 1.00 98.12 105 LYS A CA 1
ATOM 828 C C . LYS A 1 105 ? 4.194 10.176 -23.117 1.00 98.12 105 LYS A C 1
ATOM 830 O O . LYS A 1 105 ? 4.628 10.554 -24.205 1.00 98.12 105 LYS A O 1
ATOM 835 N N . ARG A 1 106 ? 4.995 9.688 -22.166 1.00 97.12 106 ARG A N 1
ATOM 836 C CA . ARG A 1 106 ? 6.451 9.578 -22.336 1.00 97.12 106 ARG A CA 1
ATOM 837 C C . ARG A 1 106 ? 6.830 8.579 -23.433 1.00 97.12 106 ARG A C 1
ATOM 839 O O . ARG A 1 106 ? 7.723 8.862 -24.229 1.00 97.12 106 ARG A O 1
ATOM 846 N N . LEU A 1 107 ? 6.114 7.462 -23.535 1.00 97.06 107 LEU A N 1
ATOM 847 C CA . LEU A 1 107 ? 6.327 6.448 -24.568 1.00 97.06 107 LEU A CA 1
ATOM 848 C C . LEU A 1 107 ? 6.113 7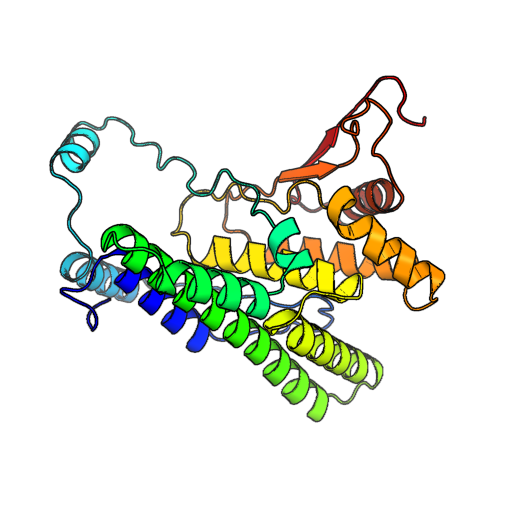.006 -25.986 1.00 97.06 107 LEU A C 1
ATOM 850 O O . LEU A 1 107 ? 6.813 6.597 -26.908 1.00 97.06 107 LEU A O 1
ATOM 854 N N . SER A 1 108 ? 5.204 7.975 -26.158 1.00 97.00 108 SER A N 1
ATOM 855 C CA . SER A 1 108 ? 4.918 8.595 -27.463 1.00 97.00 108 SER A CA 1
ATOM 856 C C . SER A 1 108 ? 6.046 9.477 -28.020 1.00 97.00 108 SER A C 1
ATOM 858 O O . SER A 1 108 ? 6.090 9.720 -29.225 1.00 97.00 108 SER A O 1
ATOM 860 N N . VAL A 1 109 ? 6.966 9.948 -27.168 1.00 97.44 109 VAL A N 1
ATOM 861 C CA . VAL A 1 109 ? 8.021 10.908 -27.552 1.00 97.44 109 VAL A CA 1
ATOM 862 C C . VAL A 1 109 ? 9.437 10.335 -27.483 1.00 97.44 109 VAL A C 1
ATOM 864 O O . VAL A 1 109 ? 10.349 10.859 -28.125 1.00 97.44 109 VAL A O 1
ATOM 867 N N . VAL A 1 110 ? 9.648 9.269 -26.709 1.00 96.56 110 VAL A N 1
ATOM 868 C CA . VAL A 1 110 ? 10.961 8.636 -26.542 1.00 96.56 110 VAL A CA 1
ATOM 869 C C . VAL A 1 110 ? 11.359 7.876 -27.808 1.00 96.56 110 VAL A C 1
ATOM 871 O O . VAL A 1 110 ? 10.585 7.097 -28.361 1.00 96.56 110 VAL A O 1
ATOM 874 N N . LYS A 1 111 ? 12.608 8.067 -28.248 1.00 95.69 111 LYS A N 1
ATOM 875 C CA . LYS A 1 111 ? 13.17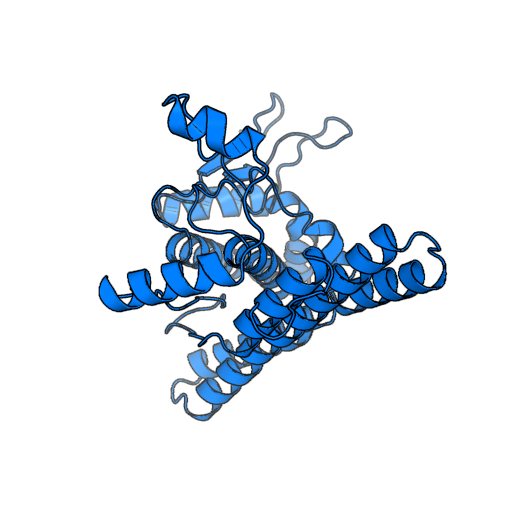1 7.378 -29.421 1.00 95.69 111 LYS A CA 1
ATOM 876 C C . LYS A 1 111 ? 13.983 6.138 -29.056 1.00 95.69 111 LYS A C 1
ATOM 878 O O . LYS A 1 111 ? 13.916 5.155 -29.786 1.00 95.69 111 LYS A O 1
ATOM 883 N N . GLU A 1 112 ? 14.716 6.192 -27.947 1.00 95.88 112 GLU A N 1
ATOM 884 C CA . GLU A 1 112 ? 15.608 5.126 -27.482 1.00 95.88 112 GLU A CA 1
ATOM 885 C C . GLU A 1 112 ? 14.828 3.863 -27.105 1.00 95.88 112 GLU A C 1
ATOM 887 O O . GLU A 1 112 ? 13.954 3.902 -26.239 1.00 95.88 112 GLU A O 1
ATOM 892 N N . GLU A 1 113 ? 15.146 2.734 -27.744 1.00 92.12 113 GLU A N 1
ATOM 893 C CA . GLU A 1 113 ? 14.358 1.505 -27.584 1.00 92.12 113 GLU A CA 1
ATOM 894 C C . GLU A 1 113 ? 14.470 0.918 -26.171 1.00 92.12 113 GLU A C 1
ATOM 896 O O . GLU A 1 113 ? 13.456 0.547 -25.594 1.00 92.12 113 GLU A O 1
ATOM 901 N N . ALA A 1 114 ? 15.655 0.970 -25.551 1.00 86.19 114 ALA A N 1
ATOM 902 C CA . ALA A 1 114 ? 15.839 0.540 -24.162 1.00 86.19 114 ALA A CA 1
ATOM 903 C C . ALA A 1 114 ? 14.943 1.323 -23.180 1.00 86.19 114 ALA A C 1
ATOM 905 O O . ALA A 1 114 ? 14.367 0.754 -22.252 1.00 86.19 114 ALA A O 1
ATOM 906 N N . VAL A 1 115 ? 14.766 2.629 -23.413 1.00 90.94 115 VAL A N 1
ATOM 907 C CA . VAL A 1 115 ? 13.870 3.466 -22.603 1.00 90.94 115 VAL A CA 1
ATOM 908 C C . VAL A 1 115 ? 12.405 3.127 -22.890 1.00 90.94 115 VAL A C 1
ATOM 910 O O . VAL A 1 115 ? 11.593 3.115 -21.966 1.00 90.94 115 VAL A O 1
ATOM 913 N N . LYS A 1 116 ? 12.039 2.803 -24.138 1.00 95.12 116 LYS A N 1
ATOM 914 C CA . LYS A 1 116 ? 10.685 2.314 -24.445 1.00 95.12 116 LYS A CA 1
ATOM 915 C C . LYS A 1 116 ? 10.392 0.982 -23.767 1.00 95.12 116 LYS A C 1
ATOM 917 O O . LYS A 1 116 ? 9.288 0.822 -23.257 1.00 95.12 116 LYS A O 1
ATOM 922 N N . ASP A 1 117 ? 11.345 0.058 -23.731 1.00 90.31 117 ASP A N 1
ATOM 923 C CA . ASP A 1 117 ? 11.170 -1.239 -23.073 1.00 90.31 117 ASP A CA 1
ATOM 924 C C . ASP A 1 117 ? 10.966 -1.079 -21.568 1.00 90.31 117 ASP A C 1
ATOM 926 O O . ASP A 1 117 ? 10.053 -1.689 -21.011 1.00 90.31 117 ASP A O 1
ATOM 930 N N . PHE A 1 118 ? 11.715 -0.174 -20.928 1.00 91.50 118 PHE A N 1
ATOM 931 C CA . PHE A 1 118 ? 11.461 0.220 -19.542 1.00 91.50 118 PHE A CA 1
ATOM 932 C C . PHE A 1 118 ? 10.049 0.789 -19.350 1.00 91.50 118 PHE A C 1
ATOM 934 O O . PHE A 1 118 ? 9.326 0.355 -18.457 1.00 91.50 118 PHE A O 1
ATOM 941 N N . LEU A 1 119 ? 9.624 1.736 -20.191 1.00 94.06 119 LEU A N 1
ATOM 942 C CA . LEU A 1 119 ? 8.306 2.367 -20.063 1.00 94.06 119 LEU A CA 1
ATOM 943 C C . LEU A 1 119 ? 7.160 1.380 -20.313 1.00 94.06 119 LEU A C 1
ATOM 945 O O . LEU A 1 119 ? 6.161 1.407 -19.601 1.00 94.06 119 LEU A O 1
ATOM 949 N N . ARG A 1 120 ? 7.304 0.477 -21.285 1.00 97.81 120 ARG A N 1
ATOM 950 C CA . ARG A 1 120 ? 6.347 -0.609 -21.542 1.00 97.81 120 ARG A CA 1
ATOM 951 C C . ARG A 1 120 ? 6.264 -1.564 -20.350 1.00 97.81 120 ARG A C 1
ATOM 953 O O . ARG A 1 120 ? 5.163 -1.922 -19.948 1.00 97.81 120 ARG A O 1
ATOM 960 N N . ALA A 1 121 ? 7.401 -1.941 -19.765 1.00 91.75 121 ALA A N 1
ATOM 961 C CA . ALA A 1 121 ? 7.440 -2.772 -18.564 1.00 91.75 121 ALA A CA 1
ATOM 962 C C . ALA A 1 121 ? 6.768 -2.078 -17.368 1.00 91.75 121 ALA A C 1
ATOM 964 O O . ALA A 1 121 ? 5.923 -2.676 -16.707 1.00 91.75 121 ALA A O 1
ATOM 965 N N . ALA A 1 122 ? 7.078 -0.799 -17.138 1.00 94.00 122 ALA A N 1
ATOM 966 C CA . ALA A 1 122 ? 6.461 0.003 -16.086 1.00 94.00 122 ALA A CA 1
ATOM 967 C C . ALA A 1 122 ? 4.938 0.120 -16.268 1.00 94.00 122 ALA A C 1
ATOM 969 O O . ALA A 1 122 ? 4.201 -0.004 -15.293 1.00 94.00 122 ALA A O 1
ATOM 970 N N . LEU A 1 123 ? 4.465 0.301 -17.509 1.00 97.62 123 LEU A N 1
ATOM 971 C CA . LEU A 1 123 ? 3.035 0.333 -17.824 1.00 97.62 123 LEU A CA 1
ATOM 972 C C . LEU A 1 123 ? 2.354 -0.997 -17.481 1.00 97.62 123 LEU A C 1
ATOM 974 O O . LEU A 1 123 ? 1.330 -0.991 -16.807 1.00 97.62 123 LEU A O 1
ATOM 978 N N . ILE A 1 124 ? 2.947 -2.129 -17.882 1.00 97.56 124 ILE A N 1
ATOM 979 C CA . ILE A 1 124 ? 2.431 -3.468 -17.557 1.00 97.56 124 ILE A CA 1
ATOM 980 C C . ILE A 1 124 ? 2.302 -3.643 -16.038 1.00 97.56 124 ILE A C 1
ATOM 982 O O . ILE A 1 124 ? 1.263 -4.103 -15.566 1.00 97.56 124 ILE A O 1
ATOM 986 N N . CYS A 1 125 ? 3.326 -3.254 -15.271 1.00 95.06 125 CYS A N 1
ATOM 987 C CA . CYS A 1 125 ? 3.298 -3.356 -13.811 1.00 95.06 125 CYS A CA 1
ATOM 988 C C . CYS A 1 125 ? 2.234 -2.446 -13.178 1.00 95.06 125 CYS A C 1
ATOM 990 O O . CYS A 1 125 ? 1.521 -2.895 -12.284 1.00 95.06 125 CYS A O 1
ATOM 992 N N . ALA A 1 126 ? 2.099 -1.198 -13.637 1.00 94.88 126 ALA A N 1
ATOM 993 C CA . ALA A 1 126 ? 1.111 -0.254 -13.109 1.00 94.88 126 ALA A CA 1
ATOM 994 C C . ALA A 1 126 ? -0.331 -0.710 -13.394 1.00 94.88 126 ALA A C 1
ATOM 996 O O . ALA A 1 126 ? -1.173 -0.702 -12.498 1.00 94.88 126 ALA A O 1
ATOM 997 N N . GLU A 1 127 ? -0.607 -1.184 -14.611 1.00 97.50 127 GLU A N 1
ATOM 998 C CA . GLU A 1 127 ? -1.923 -1.718 -14.970 1.00 97.50 127 GLU A CA 1
ATOM 999 C C . GLU A 1 127 ? -2.239 -3.010 -14.198 1.00 97.50 127 GLU A C 1
ATOM 1001 O O . GLU A 1 127 ? -3.373 -3.216 -13.762 1.00 97.50 127 GLU A O 1
ATOM 1006 N N . ALA A 1 128 ? -1.244 -3.882 -13.997 1.00 96.81 128 ALA A N 1
ATOM 1007 C CA . ALA A 1 128 ? -1.408 -5.098 -13.205 1.00 96.81 128 ALA A CA 1
ATOM 1008 C C . ALA A 1 128 ? -1.643 -4.803 -11.716 1.00 96.81 128 ALA A C 1
ATOM 1010 O O . ALA A 1 128 ? -2.467 -5.470 -11.095 1.00 96.81 128 ALA A O 1
ATOM 1011 N N . ALA A 1 129 ? -0.980 -3.786 -11.156 1.00 95.56 129 ALA A N 1
ATOM 1012 C CA . ALA A 1 129 ? -1.222 -3.316 -9.795 1.00 95.56 129 ALA A CA 1
ATOM 1013 C C . ALA A 1 129 ? -2.673 -2.846 -9.610 1.00 95.56 129 ALA A C 1
ATOM 1015 O O . ALA A 1 129 ? -3.345 -3.283 -8.676 1.00 95.56 129 ALA A O 1
ATOM 1016 N N . GLY A 1 130 ? -3.194 -2.040 -10.543 1.00 96.81 130 GLY A N 1
ATOM 1017 C CA . GLY A 1 130 ? -4.598 -1.625 -10.526 1.00 96.81 130 GLY A CA 1
ATOM 1018 C C . GLY A 1 130 ? -5.561 -2.816 -10.578 1.00 96.81 130 GLY A C 1
ATOM 1019 O O . GLY A 1 130 ? -6.462 -2.924 -9.745 1.00 96.81 130 GLY A O 1
ATOM 1020 N N . ARG A 1 131 ? -5.329 -3.780 -11.484 1.00 97.81 131 ARG A N 1
ATOM 1021 C CA . ARG A 1 131 ? -6.130 -5.020 -11.555 1.00 97.81 131 ARG A CA 1
ATOM 1022 C C . ARG A 1 131 ? -6.051 -5.842 -10.268 1.00 97.81 131 ARG A C 1
ATOM 1024 O O . ARG A 1 131 ? -7.069 -6.344 -9.803 1.00 97.81 131 ARG A O 1
ATOM 1031 N N . PHE A 1 132 ? -4.873 -5.960 -9.665 1.00 97.19 132 PHE A N 1
ATOM 1032 C CA . PHE A 1 132 ? -4.683 -6.670 -8.400 1.00 97.19 132 PHE A CA 1
ATOM 1033 C C . PHE A 1 132 ? -5.511 -6.060 -7.262 1.00 97.19 132 PHE A C 1
ATOM 1035 O O . PHE A 1 132 ? -6.157 -6.787 -6.506 1.00 97.19 132 PHE A O 1
ATOM 1042 N N . ILE A 1 133 ? -5.559 -4.731 -7.173 1.00 97.81 133 ILE A N 1
ATOM 1043 C CA . ILE A 1 133 ? -6.392 -4.024 -6.194 1.00 97.81 133 ILE A CA 1
ATOM 1044 C C . ILE A 1 133 ? -7.886 -4.225 -6.506 1.00 97.81 133 ILE A C 1
ATOM 1046 O O . ILE A 1 133 ? -8.673 -4.475 -5.594 1.00 97.81 133 ILE A O 1
ATOM 1050 N N . GLN A 1 134 ? -8.294 -4.200 -7.781 1.00 98.00 134 GLN A N 1
ATOM 1051 C CA . GLN A 1 134 ? -9.686 -4.485 -8.165 1.00 98.00 134 GLN A CA 1
ATOM 1052 C C . GLN A 1 134 ? -10.135 -5.881 -7.733 1.00 98.00 134 GLN A C 1
ATOM 1054 O O . GLN A 1 134 ? -11.244 -6.017 -7.225 1.00 98.00 134 GLN A O 1
ATOM 1059 N N . ARG A 1 135 ? -9.263 -6.890 -7.844 1.00 97.94 135 ARG A N 1
ATOM 1060 C CA . ARG A 1 135 ? -9.566 -8.252 -7.382 1.00 97.94 135 ARG A CA 1
ATOM 1061 C C . ARG A 1 135 ? -9.832 -8.317 -5.872 1.00 97.94 135 ARG A C 1
ATOM 1063 O O . ARG A 1 135 ? -10.667 -9.107 -5.445 1.00 97.94 135 ARG A O 1
ATOM 1070 N N . HIS A 1 136 ? -9.177 -7.475 -5.064 1.00 98.12 136 HIS A N 1
ATOM 1071 C CA . HIS A 1 136 ? -9.494 -7.361 -3.632 1.00 98.12 136 HIS A CA 1
ATOM 1072 C C . HIS A 1 136 ? -10.870 -6.737 -3.406 1.00 98.12 136 HIS A C 1
ATOM 1074 O O . HIS A 1 136 ? -11.593 -7.167 -2.511 1.00 98.12 136 HIS A O 1
ATOM 1080 N N . ALA A 1 137 ? -11.254 -5.759 -4.231 1.00 98.50 137 ALA A N 1
ATOM 1081 C CA . ALA A 1 137 ? -12.596 -5.194 -4.176 1.00 98.50 137 ALA A CA 1
ATOM 1082 C C . ALA A 1 137 ? -13.671 -6.227 -4.540 1.00 98.50 137 ALA A C 1
ATOM 1084 O O . ALA A 1 137 ? -14.704 -6.290 -3.878 1.00 98.50 137 ALA A O 1
ATOM 1085 N N . ASP A 1 138 ? -13.420 -7.032 -5.576 1.00 98.38 138 ASP A N 1
ATOM 1086 C CA . ASP A 1 138 ? -14.321 -8.105 -6.006 1.00 98.38 138 ASP A CA 1
ATOM 1087 C C . ASP A 1 138 ? -14.518 -9.137 -4.888 1.00 98.38 138 ASP A C 1
ATOM 1089 O O . ASP A 1 138 ? -15.655 -9.433 -4.526 1.00 98.38 138 ASP A O 1
ATOM 1093 N N . LEU A 1 139 ? -13.421 -9.608 -4.282 1.00 98.06 139 LEU A N 1
ATOM 1094 C CA . LEU A 1 139 ? -13.468 -10.556 -3.167 1.00 98.06 139 LEU A CA 1
ATOM 1095 C C . LEU A 1 139 ? -14.200 -9.978 -1.946 1.00 98.06 139 LEU A C 1
ATOM 1097 O O . LEU A 1 139 ? -15.019 -10.660 -1.337 1.00 98.06 139 LEU A O 1
ATOM 1101 N N . ALA A 1 140 ? -13.951 -8.713 -1.599 1.00 98.44 140 ALA A N 1
ATOM 1102 C CA . ALA A 1 140 ? -14.634 -8.065 -0.482 1.00 98.44 140 ALA A CA 1
ATOM 1103 C C . ALA A 1 140 ? -16.155 -7.966 -0.711 1.00 98.44 140 ALA A C 1
ATOM 1105 O O . ALA A 1 140 ? -16.929 -8.203 0.215 1.00 98.44 140 ALA A O 1
ATOM 1106 N N . LEU A 1 141 ? -16.600 -7.674 -1.941 1.00 98.50 141 LEU A N 1
ATOM 1107 C CA . LEU A 1 141 ? -18.028 -7.666 -2.289 1.00 98.50 141 LEU A CA 1
ATOM 1108 C C . LEU A 1 141 ? -18.647 -9.063 -2.261 1.00 98.50 141 LEU A C 1
ATOM 1110 O O . LEU A 1 141 ? -19.779 -9.207 -1.800 1.00 98.50 141 LEU A O 1
ATOM 1114 N N . GLU A 1 142 ? -17.923 -10.074 -2.744 1.00 98.31 142 GLU A N 1
ATOM 1115 C CA . GLU A 1 142 ? -18.359 -11.471 -2.676 1.00 98.31 142 GLU A CA 1
ATOM 1116 C C . GLU A 1 142 ? -18.585 -11.891 -1.220 1.00 98.31 142 GLU A C 1
ATOM 1118 O O . GLU A 1 142 ? -19.672 -12.350 -0.872 1.00 98.31 142 GLU A O 1
ATOM 1123 N N . MET A 1 143 ? -17.605 -11.633 -0.349 1.00 98.31 143 MET A N 1
ATOM 1124 C CA . MET A 1 143 ? -17.711 -11.924 1.080 1.00 98.31 143 MET A CA 1
ATOM 1125 C C . MET A 1 143 ? -18.857 -11.145 1.737 1.00 98.31 143 MET A C 1
ATOM 1127 O O . MET A 1 143 ? -19.631 -11.724 2.496 1.00 98.31 143 MET A O 1
ATOM 1131 N N . ALA A 1 144 ? -19.026 -9.859 1.405 1.00 98.44 144 ALA A N 1
ATOM 1132 C CA . ALA A 1 144 ? -20.112 -9.037 1.940 1.00 98.44 144 ALA A CA 1
ATOM 1133 C C . ALA A 1 144 ? -21.506 -9.574 1.569 1.00 98.44 144 ALA A C 1
ATOM 1135 O O . ALA A 1 144 ? -22.451 -9.426 2.344 1.00 98.44 144 ALA A O 1
ATOM 1136 N N . ALA A 1 145 ? -21.657 -10.186 0.390 1.00 98.25 145 ALA A N 1
ATOM 1137 C CA . ALA A 1 145 ? -22.937 -10.724 -0.068 1.00 98.25 145 ALA A CA 1
ATOM 1138 C C . ALA A 1 145 ? -23.407 -11.927 0.767 1.00 98.25 145 ALA A C 1
ATOM 1140 O O . ALA A 1 145 ? -24.613 -12.114 0.935 1.00 98.25 145 ALA A O 1
ATOM 1141 N N . SER A 1 146 ? -22.470 -12.717 1.297 1.00 96.94 146 SER A N 1
ATOM 1142 C CA . SER A 1 146 ? -22.741 -13.873 2.161 1.00 96.94 146 SER A CA 1
ATOM 1143 C C . SER A 1 146 ? -22.577 -13.601 3.660 1.00 96.94 146 SER A C 1
ATOM 1145 O O . SER A 1 146 ? -22.897 -14.475 4.457 1.00 96.94 146 SER A O 1
ATOM 1147 N N . GLU A 1 147 ? -22.077 -12.427 4.052 1.00 98.19 147 GLU A N 1
ATOM 1148 C CA . GLU A 1 147 ? -21.840 -12.071 5.456 1.00 98.19 147 GLU A CA 1
ATOM 1149 C C . GLU A 1 147 ? -23.160 -11.831 6.194 1.00 98.19 147 GLU A C 1
ATOM 1151 O O . GLU A 1 147 ? -23.993 -11.071 5.706 1.00 98.19 147 GLU A O 1
ATOM 1156 N N . GLU A 1 148 ? -23.359 -12.435 7.365 1.00 97.56 148 GLU A N 1
ATOM 1157 C CA . GLU A 1 148 ? -24.574 -12.283 8.176 1.00 97.56 148 GLU A CA 1
ATOM 1158 C C . GLU A 1 148 ? -24.483 -11.089 9.132 1.00 97.56 148 GLU A C 1
ATOM 1160 O O . GLU A 1 148 ? -25.485 -10.393 9.344 1.00 97.56 148 GLU A O 1
ATOM 1165 N N . ASP A 1 149 ? -23.292 -10.819 9.676 1.00 98.25 149 ASP A N 1
ATOM 1166 C CA . ASP A 1 149 ? -23.074 -9.700 10.587 1.00 98.25 149 ASP A CA 1
ATOM 1167 C C . ASP A 1 149 ? -23.131 -8.364 9.829 1.00 98.25 149 ASP A C 1
ATOM 1169 O O . ASP A 1 149 ? -22.375 -8.100 8.892 1.00 98.25 149 ASP A O 1
ATOM 1173 N N . GLN A 1 150 ? -24.052 -7.484 10.230 1.00 98.12 150 GLN A N 1
ATOM 1174 C CA . GLN A 1 150 ? -24.281 -6.218 9.525 1.00 98.12 150 GLN A CA 1
ATOM 1175 C C . GLN A 1 150 ? -23.089 -5.260 9.618 1.00 98.12 150 GLN A C 1
ATOM 1177 O O . GLN A 1 150 ? -22.858 -4.494 8.680 1.00 98.12 150 GLN A O 1
ATOM 1182 N N . THR A 1 151 ? -22.341 -5.303 10.721 1.00 97.62 151 THR A N 1
ATOM 1183 C CA . THR A 1 151 ? -21.152 -4.469 10.925 1.00 97.62 151 THR A CA 1
ATOM 1184 C C . THR A 1 151 ? -20.047 -4.945 9.998 1.00 97.62 151 THR A C 1
ATOM 1186 O O . THR A 1 151 ? -19.530 -4.162 9.201 1.00 97.62 151 THR A O 1
ATOM 1189 N N . ARG A 1 152 ? -19.765 -6.252 10.003 1.00 98.06 152 ARG A N 1
ATOM 1190 C CA . ARG A 1 152 ? -18.742 -6.844 9.144 1.00 98.06 152 ARG A CA 1
ATOM 1191 C C . ARG A 1 152 ? -19.076 -6.684 7.665 1.00 98.06 152 ARG A C 1
ATOM 1193 O O . ARG A 1 152 ? -18.207 -6.354 6.859 1.00 98.06 152 ARG A O 1
ATOM 1200 N N . ARG A 1 153 ? -20.352 -6.827 7.296 1.00 98.50 153 ARG A N 1
ATOM 1201 C CA . ARG A 1 153 ? -20.826 -6.567 5.932 1.00 98.50 153 ARG A CA 1
ATOM 1202 C C . ARG A 1 153 ? -20.531 -5.129 5.500 1.00 98.50 153 ARG A C 1
ATOM 1204 O O . ARG A 1 153 ? -20.061 -4.924 4.382 1.00 98.50 153 ARG A O 1
ATOM 1211 N N . ALA A 1 154 ? -20.792 -4.147 6.363 1.00 98.25 154 ALA A N 1
ATOM 1212 C CA . ALA A 1 154 ? -20.502 -2.744 6.072 1.00 98.25 154 ALA A CA 1
ATOM 1213 C C . ALA A 1 154 ? -18.991 -2.488 5.937 1.00 98.25 154 ALA A C 1
ATOM 1215 O O . ALA A 1 154 ? -18.568 -1.778 5.027 1.00 98.25 154 ALA A O 1
ATOM 1216 N N . GLU A 1 155 ? -18.163 -3.114 6.777 1.00 98.25 155 GLU A N 1
ATOM 1217 C CA . GLU A 1 155 ? -16.702 -3.036 6.660 1.00 98.25 155 GLU A CA 1
ATOM 1218 C C . GLU A 1 155 ? -16.189 -3.605 5.334 1.00 98.25 155 GLU A C 1
ATOM 1220 O O . GLU A 1 155 ? -15.346 -2.982 4.691 1.00 98.25 155 GLU A O 1
ATOM 1225 N N . LEU A 1 156 ? -16.704 -4.760 4.901 1.00 98.75 156 LEU A N 1
ATOM 1226 C CA . LEU A 1 156 ? -16.345 -5.385 3.625 1.00 98.75 156 LEU A CA 1
ATOM 1227 C C . LEU A 1 156 ? -16.778 -4.528 2.426 1.00 98.75 156 LEU A C 1
ATOM 1229 O O . LEU A 1 156 ? -16.026 -4.377 1.463 1.00 98.75 156 LEU A O 1
ATOM 1233 N N . GLN A 1 157 ? -17.959 -3.910 2.495 1.00 98.69 157 GLN A N 1
ATOM 1234 C CA . GLN A 1 157 ? -18.417 -2.956 1.480 1.00 98.69 157 GLN A CA 1
ATOM 1235 C C . GLN A 1 157 ? -17.518 -1.715 1.412 1.00 98.69 157 GLN A C 1
ATOM 1237 O O . GLN A 1 157 ? -17.194 -1.252 0.318 1.00 98.69 157 GLN A O 1
ATOM 1242 N N . GLU A 1 158 ? -17.070 -1.209 2.560 1.00 98.25 158 GLU A N 1
ATOM 1243 C CA . GLU A 1 158 ? -16.135 -0.086 2.628 1.00 98.25 158 GLU A CA 1
ATOM 1244 C C . GLU A 1 158 ? -14.754 -0.470 2.075 1.00 98.25 158 GLU A C 1
ATOM 1246 O O . GLU A 1 158 ? -14.183 0.272 1.279 1.00 98.25 158 GLU A O 1
ATOM 1251 N N . ILE A 1 159 ? -14.238 -1.663 2.399 1.00 98.62 159 ILE A N 1
ATOM 1252 C CA . ILE A 1 159 ? -13.002 -2.206 1.803 1.00 98.62 159 ILE A CA 1
ATOM 1253 C C . ILE A 1 159 ? -13.121 -2.259 0.281 1.00 98.62 159 ILE A C 1
ATOM 1255 O O . ILE A 1 159 ? -12.198 -1.845 -0.427 1.00 98.62 159 ILE A O 1
ATOM 1259 N N . ALA A 1 160 ? -14.254 -2.741 -0.231 1.00 98.75 160 ALA A N 1
ATOM 1260 C CA . ALA A 1 160 ? -14.500 -2.785 -1.661 1.00 98.75 160 ALA A CA 1
ATOM 1261 C C . ALA A 1 160 ? -14.508 -1.387 -2.287 1.00 98.75 160 ALA A C 1
ATOM 1263 O O . ALA A 1 160 ? -13.854 -1.180 -3.309 1.00 98.75 160 ALA A O 1
ATOM 1264 N N . ALA A 1 161 ? -15.206 -0.425 -1.678 1.00 98.62 161 ALA A N 1
ATOM 1265 C CA . ALA A 1 161 ? -15.262 0.954 -2.157 1.00 98.62 161 ALA A CA 1
ATOM 1266 C C . ALA A 1 161 ? -13.866 1.599 -2.194 1.00 98.62 161 ALA A C 1
ATOM 1268 O O . ALA A 1 161 ? -13.464 2.145 -3.226 1.00 98.62 161 ALA A O 1
ATOM 1269 N N . VAL A 1 162 ? -13.097 1.440 -1.113 1.00 98.69 162 VAL A N 1
ATOM 1270 C CA . VAL A 1 162 ? -11.707 1.897 -1.012 1.00 98.69 162 VAL A CA 1
ATOM 1271 C C . VAL A 1 162 ? -10.850 1.286 -2.121 1.00 98.69 162 VAL A C 1
ATOM 1273 O O . VAL A 1 162 ? -10.180 2.012 -2.855 1.00 98.69 162 VAL A O 1
ATOM 1276 N N . CYS A 1 163 ? -10.889 -0.039 -2.291 1.00 98.62 163 CYS A N 1
ATOM 1277 C CA . CYS A 1 163 ? -10.085 -0.729 -3.299 1.00 98.62 163 CYS A CA 1
ATOM 1278 C C . CYS A 1 163 ? -10.491 -0.328 -4.728 1.00 98.62 163 CYS A C 1
ATOM 1280 O O . CYS A 1 163 ? -9.622 -0.087 -5.563 1.00 98.62 163 CYS A O 1
ATOM 1282 N N . ARG A 1 164 ? -11.792 -0.184 -5.022 1.00 98.38 164 ARG A N 1
ATOM 1283 C CA . ARG A 1 164 ? -12.263 0.297 -6.335 1.00 98.38 164 ARG A CA 1
ATOM 1284 C C . ARG A 1 164 ? -11.710 1.675 -6.670 1.00 98.38 164 ARG A C 1
ATOM 1286 O O . ARG A 1 164 ? -11.300 1.883 -7.808 1.00 98.38 164 ARG A O 1
ATOM 1293 N N . ARG A 1 165 ? -11.695 2.586 -5.693 1.00 98.31 165 ARG A N 1
ATOM 1294 C CA . ARG A 1 165 ? -11.166 3.943 -5.853 1.00 98.31 165 ARG A CA 1
ATOM 1295 C C . ARG A 1 165 ? -9.675 3.908 -6.176 1.00 98.31 165 ARG A C 1
ATOM 1297 O O . ARG A 1 165 ? -9.270 4.349 -7.246 1.00 98.31 165 ARG A O 1
ATOM 1304 N N . ILE A 1 166 ? -8.873 3.352 -5.269 1.00 98.25 166 ILE A N 1
ATOM 1305 C CA . ILE A 1 166 ? -7.406 3.444 -5.333 1.00 98.25 166 ILE A CA 1
ATOM 1306 C C . ILE A 1 166 ? -6.777 2.539 -6.396 1.00 98.25 166 ILE A C 1
ATOM 1308 O O . ILE A 1 166 ? -5.601 2.696 -6.711 1.00 98.25 166 ILE A O 1
ATOM 1312 N N . ALA A 1 167 ? -7.535 1.590 -6.953 1.00 97.56 167 ALA A N 1
ATOM 1313 C CA . ALA A 1 167 ? -7.080 0.788 -8.082 1.00 97.56 167 ALA A CA 1
ATOM 1314 C C . ALA A 1 167 ? -6.746 1.635 -9.316 1.00 97.56 167 ALA A C 1
ATOM 1316 O O . ALA A 1 167 ? -5.926 1.221 -10.130 1.00 97.56 167 ALA A O 1
ATOM 1317 N N . LEU A 1 168 ? -7.402 2.788 -9.460 1.00 95.12 168 LEU A N 1
ATOM 1318 C CA . LEU A 1 168 ? -7.305 3.652 -10.631 1.00 95.12 168 LEU A CA 1
ATOM 1319 C C . LEU A 1 168 ? -6.975 5.089 -10.218 1.00 95.12 168 LEU A C 1
ATOM 1321 O O . LEU A 1 168 ? -5.988 5.671 -10.667 1.00 95.12 168 LEU A O 1
ATOM 1325 N N . GLU A 1 169 ? -7.774 5.650 -9.317 1.00 97.69 169 GLU A N 1
ATOM 1326 C CA . GLU A 1 169 ? -7.760 7.065 -8.971 1.00 97.69 169 GLU A CA 1
ATOM 1327 C C . GLU A 1 169 ? -6.900 7.359 -7.732 1.00 97.69 169 GLU A C 1
ATOM 1329 O O . GLU A 1 169 ? -6.689 6.481 -6.891 1.00 97.69 169 GLU A O 1
ATOM 1334 N N . PRO A 1 170 ? -6.422 8.606 -7.564 1.00 97.56 170 PRO A N 1
ATOM 1335 C CA . PRO A 1 170 ? -5.787 9.008 -6.318 1.00 97.56 170 PRO A CA 1
ATOM 1336 C C . PRO A 1 170 ? -6.771 8.903 -5.135 1.00 97.56 170 PRO A C 1
ATOM 1338 O O . PRO A 1 170 ? -7.981 9.147 -5.299 1.00 97.56 170 PRO A O 1
ATOM 1341 N N . PRO A 1 171 ? -6.263 8.571 -3.934 1.00 97.81 171 PRO A N 1
ATOM 1342 C CA . PRO A 1 171 ? -7.064 8.525 -2.725 1.00 97.81 171 PRO A CA 1
ATOM 1343 C C . PRO A 1 171 ? -7.583 9.918 -2.367 1.00 97.81 171 PRO A C 1
ATOM 1345 O O . PRO A 1 171 ? -7.002 10.952 -2.693 1.00 97.81 171 PRO A O 1
ATOM 1348 N N . ASN A 1 172 ? -8.701 9.939 -1.664 1.00 96.94 172 ASN A N 1
ATOM 1349 C CA . ASN A 1 172 ? -9.426 11.119 -1.229 1.00 96.94 172 ASN A CA 1
ATOM 1350 C C . ASN A 1 172 ? -9.690 11.106 0.287 1.00 96.94 172 ASN A C 1
ATOM 1352 O O . ASN A 1 172 ? -9.921 12.181 0.856 1.00 96.94 172 ASN A O 1
ATOM 1356 N N . THR A 1 173 ? -9.628 9.930 0.919 1.00 98.19 173 THR A N 1
ATOM 1357 C CA . THR A 1 173 ? -9.768 9.710 2.368 1.00 98.19 173 THR A CA 1
ATOM 1358 C C . THR A 1 173 ? -8.480 9.155 2.987 1.00 98.19 173 THR A C 1
ATOM 1360 O O . THR A 1 173 ? -7.595 8.653 2.290 1.00 98.19 173 THR A O 1
ATOM 1363 N N . PHE A 1 174 ? -8.368 9.225 4.313 1.00 98.06 174 PHE A N 1
ATOM 1364 C CA . PHE A 1 174 ? -7.263 8.644 5.077 1.00 98.06 174 PHE A CA 1
ATOM 1365 C C . PHE A 1 174 ? -7.179 7.129 4.886 1.00 98.06 174 PHE A C 1
ATOM 1367 O O . PHE A 1 174 ? -6.090 6.600 4.666 1.00 98.06 174 PHE A O 1
ATOM 1374 N N . ARG A 1 175 ? -8.326 6.436 4.912 1.00 97.62 175 ARG A N 1
ATOM 1375 C CA . ARG A 1 175 ? -8.387 4.980 4.731 1.00 97.62 175 ARG A CA 1
ATOM 1376 C C . ARG A 1 175 ? -7.922 4.568 3.335 1.00 97.62 175 ARG A C 1
ATOM 1378 O O . ARG A 1 175 ? -7.135 3.635 3.213 1.00 97.62 175 ARG A O 1
ATOM 1385 N N . GLU A 1 176 ? -8.339 5.299 2.301 1.00 98.44 176 GLU A N 1
ATOM 1386 C CA . GLU A 1 176 ? -7.872 5.086 0.928 1.00 98.44 176 GLU A CA 1
ATOM 1387 C C . GLU A 1 176 ? -6.362 5.304 0.797 1.00 98.44 176 GLU A C 1
ATOM 1389 O O . GLU A 1 176 ? -5.661 4.463 0.235 1.00 98.44 176 GLU A O 1
ATOM 1394 N N . ALA A 1 177 ? -5.841 6.400 1.352 1.00 97.56 177 ALA A N 1
ATOM 1395 C CA . ALA A 1 177 ? -4.420 6.718 1.272 1.00 97.56 177 ALA A CA 1
ATOM 1396 C C . ALA A 1 177 ? -3.552 5.675 1.996 1.00 97.56 177 ALA A C 1
ATOM 1398 O O . ALA A 1 177 ? -2.552 5.212 1.446 1.00 97.56 177 ALA A O 1
ATOM 1399 N N . LEU A 1 178 ? -3.955 5.252 3.196 1.00 96.94 178 LEU A N 1
ATOM 1400 C CA . LEU A 1 178 ? -3.242 4.238 3.971 1.00 96.94 178 LEU A CA 1
ATOM 1401 C C . LEU A 1 178 ? -3.273 2.861 3.283 1.00 96.94 178 LEU A C 1
ATOM 1403 O O . LEU A 1 178 ? -2.236 2.204 3.176 1.00 96.94 178 LEU A O 1
ATOM 1407 N N . GLN A 1 179 ? -4.428 2.452 2.748 1.00 97.81 179 GLN A N 1
ATOM 1408 C CA . GLN A 1 179 ? -4.572 1.212 1.979 1.00 97.81 179 GLN A CA 1
ATOM 1409 C C . GLN A 1 179 ? -3.736 1.235 0.685 1.00 97.81 179 GLN A C 1
ATOM 1411 O O . GLN A 1 179 ? -3.149 0.217 0.316 1.00 97.81 179 GLN A O 1
ATOM 1416 N N . LEU A 1 180 ? -3.630 2.383 0.004 1.00 96.62 180 LEU A N 1
ATOM 1417 C CA . LEU A 1 180 ? -2.789 2.525 -1.188 1.00 96.62 180 LEU A CA 1
ATOM 1418 C C . LEU A 1 180 ? -1.297 2.408 -0.847 1.00 96.62 180 LEU A C 1
ATOM 1420 O O . LEU A 1 180 ? -0.577 1.679 -1.528 1.00 96.62 180 LEU A O 1
ATOM 1424 N N . ILE A 1 181 ? -0.835 3.063 0.226 1.00 94.25 181 ILE A N 1
ATOM 1425 C CA . ILE A 1 181 ? 0.547 2.921 0.721 1.00 94.25 181 ILE A CA 1
ATOM 1426 C C . ILE A 1 181 ? 0.857 1.451 1.020 1.00 94.25 181 ILE A C 1
ATOM 1428 O O . ILE A 1 181 ? 1.920 0.955 0.638 1.00 94.25 181 ILE A O 1
ATOM 1432 N N . TRP A 1 182 ? -0.077 0.744 1.663 1.00 93.69 182 TRP A N 1
ATOM 1433 C CA . TRP A 1 182 ? 0.064 -0.684 1.921 1.00 93.69 182 TRP A CA 1
ATOM 1434 C C . TRP A 1 182 ? 0.211 -1.496 0.634 1.00 93.69 182 TRP A C 1
ATOM 1436 O O . TRP A 1 182 ? 1.156 -2.274 0.518 1.00 93.69 182 TRP A O 1
ATOM 1446 N N . PHE A 1 183 ? -0.654 -1.2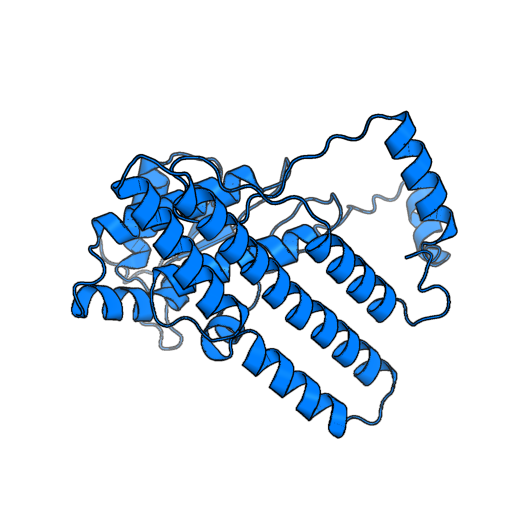86 -0.360 1.00 94.31 183 PHE A N 1
ATOM 1447 C CA . PHE A 1 183 ? -0.547 -2.001 -1.632 1.00 94.31 183 PHE A CA 1
ATOM 1448 C C . PHE A 1 183 ? 0.761 -1.709 -2.366 1.00 94.31 183 PHE A C 1
ATOM 1450 O O . PHE A 1 183 ? 1.378 -2.638 -2.876 1.00 94.31 183 PHE A O 1
ATOM 1457 N N . ILE A 1 184 ? 1.224 -0.457 -2.396 1.00 90.62 184 ILE A N 1
ATOM 1458 C CA . ILE A 1 184 ? 2.515 -0.103 -3.009 1.00 90.62 184 ILE A CA 1
ATOM 1459 C C . ILE A 1 184 ? 3.645 -0.878 -2.337 1.00 90.62 184 ILE A C 1
ATOM 1461 O O . ILE A 1 184 ? 4.480 -1.479 -3.014 1.00 90.62 184 ILE A O 1
ATOM 1465 N N . TYR A 1 185 ? 3.648 -0.895 -1.005 1.00 87.19 185 TYR A N 1
ATOM 1466 C CA . TYR A 1 185 ? 4.624 -1.648 -0.241 1.00 87.19 185 TYR A CA 1
ATOM 1467 C C . TYR A 1 185 ? 4.551 -3.147 -0.547 1.00 87.19 185 TYR A C 1
ATOM 1469 O O . TYR A 1 185 ? 5.565 -3.766 -0.863 1.00 87.19 185 TYR A O 1
ATOM 1477 N N . LEU A 1 186 ? 3.357 -3.731 -0.501 1.00 88.06 186 LEU A N 1
ATOM 1478 C CA . LEU A 1 186 ? 3.129 -5.140 -0.790 1.00 88.06 186 LEU A CA 1
ATOM 1479 C C . LEU A 1 186 ? 3.610 -5.518 -2.194 1.00 88.06 186 LEU A C 1
ATOM 1481 O O . LEU A 1 186 ? 4.336 -6.493 -2.338 1.00 88.06 186 LEU A O 1
ATOM 1485 N N . LEU A 1 187 ? 3.262 -4.739 -3.219 1.00 88.75 187 LEU A N 1
ATOM 1486 C CA . LEU A 1 187 ? 3.655 -4.987 -4.609 1.00 88.75 187 LEU A CA 1
ATOM 1487 C C . LEU A 1 187 ? 5.177 -4.982 -4.779 1.00 88.75 187 LEU A C 1
ATOM 1489 O O . LEU A 1 187 ? 5.723 -5.852 -5.453 1.00 88.75 187 LEU A O 1
ATOM 1493 N N . VAL A 1 188 ? 5.857 -4.039 -4.126 1.00 84.25 188 VAL A N 1
ATOM 1494 C CA . VAL A 1 188 ? 7.322 -3.958 -4.101 1.00 84.25 188 VAL A CA 1
ATOM 1495 C C . VAL A 1 188 ? 7.930 -5.197 -3.432 1.00 84.25 188 VAL A C 1
ATOM 1497 O O . VAL A 1 188 ? 8.901 -5.753 -3.942 1.00 84.25 188 VAL A O 1
ATOM 1500 N N . ASN A 1 189 ? 7.327 -5.693 -2.348 1.00 79.62 189 ASN A N 1
ATOM 1501 C CA . ASN A 1 189 ? 7.772 -6.933 -1.705 1.00 79.62 189 ASN A CA 1
ATOM 1502 C C . ASN A 1 189 ? 7.489 -8.178 -2.552 1.00 79.62 189 ASN A C 1
ATOM 1504 O O . ASN A 1 189 ? 8.337 -9.057 -2.612 1.00 79.62 189 ASN A O 1
ATOM 1508 N N . LEU A 1 190 ? 6.340 -8.249 -3.226 1.00 82.44 190 LEU A N 1
ATOM 1509 C CA . LEU A 1 190 ? 5.975 -9.372 -4.093 1.00 82.44 190 LEU A CA 1
ATOM 1510 C C . LEU A 1 190 ? 6.872 -9.481 -5.335 1.00 82.44 190 LEU A C 1
ATOM 1512 O O . LEU A 1 190 ? 7.022 -10.571 -5.878 1.00 82.44 190 LEU A O 1
ATOM 1516 N N . GLU A 1 191 ? 7.441 -8.371 -5.810 1.00 79.50 191 GLU A N 1
ATOM 1517 C CA . GLU A 1 191 ? 8.383 -8.373 -6.939 1.00 79.50 191 GLU A CA 1
ATOM 1518 C C . GLU A 1 191 ? 9.769 -8.899 -6.544 1.00 79.50 191 GLU A C 1
ATOM 1520 O O . GLU A 1 191 ? 10.486 -9.443 -7.384 1.00 79.50 191 GLU A O 1
ATOM 1525 N N . SER A 1 192 ? 10.128 -8.767 -5.267 1.00 67.00 192 SER A N 1
ATOM 1526 C CA . SER A 1 192 ? 11.453 -9.106 -4.759 1.00 67.00 192 SER A CA 1
ATOM 1527 C C . SER A 1 192 ? 11.541 -10.571 -4.333 1.00 67.00 192 SER A C 1
ATOM 1529 O O . SER A 1 192 ? 10.685 -11.095 -3.623 1.00 67.00 192 SER A O 1
ATOM 1531 N N . ASP A 1 193 ? 12.605 -11.244 -4.755 1.00 57.91 193 ASP A N 1
ATOM 1532 C CA . ASP A 1 193 ? 12.908 -12.624 -4.402 1.00 57.91 193 ASP A CA 1
ATOM 1533 C C . ASP A 1 193 ? 13.594 -12.711 -3.030 1.00 57.91 193 ASP A C 1
ATOM 1535 O O . ASP A 1 193 ? 14.538 -11.978 -2.787 1.00 57.91 193 ASP A O 1
ATOM 1539 N N . HIS A 1 194 ? 13.103 -13.612 -2.161 1.00 50.38 194 HIS A N 1
ATOM 1540 C CA . HIS A 1 194 ? 13.653 -14.275 -0.947 1.00 50.38 194 HIS A CA 1
ATOM 1541 C C . HIS A 1 194 ? 14.882 -13.725 -0.164 1.00 50.38 194 HIS A C 1
ATOM 1543 O O . HIS A 1 194 ? 15.450 -14.445 0.663 1.00 50.38 194 HIS A O 1
ATOM 1549 N N . ILE A 1 195 ? 15.303 -12.485 -0.362 1.00 54.09 195 ILE A N 1
ATOM 1550 C CA . ILE A 1 195 ? 16.421 -11.808 0.295 1.00 54.09 195 ILE A CA 1
ATOM 1551 C C . ILE A 1 195 ? 15.844 -10.945 1.420 1.00 54.09 195 ILE A C 1
ATOM 1553 O O . ILE A 1 195 ? 14.666 -10.621 1.434 1.00 54.09 195 ILE A O 1
ATOM 1557 N N . ILE A 1 196 ? 16.655 -10.595 2.416 1.00 53.62 196 ILE A N 1
ATOM 1558 C CA . ILE A 1 196 ? 16.262 -9.688 3.501 1.00 53.62 196 ILE A CA 1
ATOM 1559 C C . ILE A 1 196 ? 15.691 -8.391 2.900 1.00 53.62 196 ILE A C 1
ATOM 1561 O O . ILE A 1 196 ? 16.427 -7.636 2.270 1.00 53.62 196 ILE A O 1
ATOM 1565 N N . HIS A 1 197 ? 14.401 -8.126 3.118 1.00 65.50 197 HIS A N 1
ATOM 1566 C CA . HIS A 1 197 ? 13.742 -6.895 2.677 1.00 65.50 197 HIS A CA 1
ATOM 1567 C C . HIS A 1 197 ? 13.988 -5.792 3.712 1.00 65.50 197 HIS A C 1
ATOM 1569 O O . HIS A 1 197 ? 13.710 -5.997 4.891 1.00 65.50 197 HIS A O 1
ATOM 1575 N N . CYS A 1 198 ? 14.477 -4.624 3.290 1.00 66.12 198 CYS A N 1
ATOM 1576 C CA . CYS A 1 198 ? 14.567 -3.418 4.129 1.00 66.12 198 CYS A CA 1
ATOM 1577 C C . CYS A 1 198 ? 13.802 -2.261 3.482 1.00 66.12 198 CYS A C 1
ATOM 1579 O O . CYS A 1 198 ? 14.345 -1.188 3.216 1.00 66.12 198 CYS A O 1
ATOM 1581 N N . ALA A 1 199 ? 12.530 -2.509 3.198 1.00 74.56 199 ALA A N 1
ATOM 1582 C CA . ALA A 1 199 ? 11.623 -1.491 2.714 1.00 74.56 199 ALA A CA 1
ATOM 1583 C C . ALA A 1 199 ? 10.639 -1.163 3.827 1.00 74.56 199 ALA A C 1
ATOM 1585 O O . ALA A 1 199 ? 10.194 -2.052 4.554 1.00 74.56 199 ALA A O 1
ATOM 1586 N N . GLY A 1 200 ? 10.253 0.099 3.932 1.00 77.50 200 GLY A N 1
ATOM 1587 C CA . GLY A 1 200 ? 9.185 0.534 4.820 1.00 77.50 200 GLY A CA 1
ATOM 1588 C C . GLY A 1 200 ? 8.381 1.645 4.176 1.00 77.50 200 GLY A C 1
ATOM 1589 O O . GLY A 1 200 ? 8.761 2.121 3.103 1.00 77.50 200 GLY A O 1
ATOM 1590 N N . PRO A 1 201 ? 7.273 2.069 4.803 1.00 81.00 201 PRO A N 1
ATOM 1591 C CA . PRO A 1 201 ? 6.467 3.127 4.231 1.00 81.00 201 PRO A CA 1
ATOM 1592 C C . PRO A 1 201 ? 7.309 4.395 4.103 1.00 81.00 201 PRO A C 1
ATOM 1594 O O . PRO A 1 201 ? 7.164 5.067 3.106 1.00 81.00 201 PRO A O 1
ATOM 1597 N N . GLY 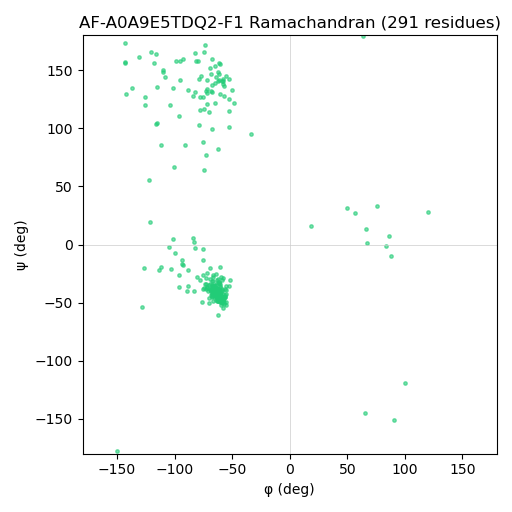A 1 202 ? 8.247 4.669 5.020 1.00 84.81 202 GLY A N 1
ATOM 1598 C CA . GLY A 1 202 ? 9.083 5.872 5.054 1.00 84.81 202 GLY A CA 1
ATOM 1599 C C . GLY A 1 202 ? 8.544 6.878 6.073 1.00 84.81 202 GLY A C 1
ATOM 1600 O O . GLY A 1 202 ? 8.501 6.537 7.251 1.00 84.81 202 GLY A O 1
ATOM 1601 N N . THR A 1 203 ? 8.156 8.095 5.674 1.00 87.62 203 THR A N 1
ATOM 1602 C CA . THR A 1 203 ? 7.606 9.140 6.564 1.00 87.62 203 THR A CA 1
ATOM 1603 C C . THR A 1 203 ? 6.083 9.246 6.504 1.00 87.62 203 THR A C 1
ATOM 1605 O O . THR A 1 203 ? 5.531 10.245 6.039 1.00 87.62 203 THR A O 1
ATOM 1608 N N . LEU A 1 204 ? 5.409 8.193 6.971 1.00 88.69 204 LEU A N 1
ATOM 1609 C CA . LEU A 1 204 ? 3.954 8.016 6.877 1.00 88.69 204 LEU A CA 1
ATOM 1610 C C . LEU A 1 204 ? 3.152 9.170 7.495 1.00 88.69 204 LEU A C 1
ATOM 1612 O O . LEU A 1 204 ? 2.152 9.604 6.924 1.00 88.69 204 LEU A O 1
ATOM 1616 N N . ASP A 1 205 ? 3.630 9.715 8.612 1.00 93.44 205 ASP A N 1
ATOM 1617 C CA . ASP A 1 205 ? 3.002 10.840 9.304 1.00 93.44 205 ASP A CA 1
ATOM 1618 C C . ASP A 1 205 ? 2.979 12.128 8.471 1.00 93.44 205 ASP A C 1
ATOM 1620 O O . ASP A 1 205 ? 2.108 12.966 8.677 1.00 93.44 205 ASP A O 1
ATOM 1624 N N . ARG A 1 206 ? 3.897 12.300 7.515 1.00 90.19 206 ARG A N 1
ATOM 1625 C CA . ARG A 1 206 ? 3.925 13.473 6.627 1.00 90.19 206 ARG A CA 1
ATOM 1626 C C . ARG A 1 206 ? 2.989 13.327 5.442 1.00 90.19 206 ARG A C 1
ATOM 1628 O O . ARG A 1 206 ? 2.338 14.296 5.072 1.00 90.19 206 ARG A O 1
ATOM 1635 N N . TRP A 1 207 ? 2.910 12.139 4.854 1.00 89.44 207 TRP A N 1
ATOM 1636 C CA . TRP A 1 207 ? 2.099 11.940 3.651 1.00 89.44 207 TRP A CA 1
ATOM 1637 C C . TRP A 1 207 ? 0.609 11.824 3.951 1.00 89.44 207 TRP A C 1
ATOM 1639 O O . TRP A 1 207 ? -0.217 12.216 3.133 1.00 89.44 207 TRP A O 1
ATOM 1649 N N . LEU A 1 208 ? 0.251 11.307 5.128 1.00 94.56 208 LEU A N 1
ATOM 1650 C CA . LEU A 1 208 ? -1.145 11.050 5.477 1.00 94.56 208 LEU A CA 1
ATOM 1651 C C . LEU A 1 208 ? -1.831 12.191 6.235 1.00 94.56 208 LEU A C 1
ATOM 1653 O O . LEU A 1 208 ? -3.058 12.176 6.350 1.00 94.56 208 LEU A O 1
ATOM 1657 N N . ILE A 1 209 ? -1.086 13.173 6.758 1.00 95.94 209 ILE A N 1
ATOM 1658 C CA . ILE A 1 209 ? -1.648 14.158 7.697 1.00 95.94 209 ILE A CA 1
ATOM 1659 C C . ILE A 1 209 ? -2.777 14.990 7.090 1.00 95.94 209 ILE A C 1
ATOM 1661 O O . ILE A 1 209 ? -3.782 15.243 7.755 1.00 95.94 209 ILE A O 1
ATOM 1665 N N . GLU A 1 210 ? -2.664 15.362 5.817 1.00 96.31 210 GLU A N 1
ATOM 1666 C CA . GLU A 1 210 ? -3.699 16.154 5.151 1.00 96.31 210 GLU A CA 1
ATOM 1667 C C . GLU A 1 210 ? -4.975 15.335 4.908 1.00 96.31 210 GLU A C 1
ATOM 1669 O O . GLU A 1 210 ? -6.079 15.855 5.078 1.00 96.31 210 GLU A O 1
ATOM 1674 N N . PHE A 1 211 ? -4.852 14.034 4.618 1.00 97.88 211 PHE A N 1
ATOM 1675 C CA . PHE A 1 211 ? -6.001 13.128 4.531 1.00 97.88 211 PHE A CA 1
ATOM 1676 C C . PHE A 1 211 ? -6.678 12.948 5.894 1.00 97.88 211 PHE A C 1
ATOM 1678 O O . PHE A 1 211 ? -7.898 13.079 5.997 1.00 97.88 211 PHE A O 1
ATOM 1685 N N . TYR A 1 212 ? -5.885 12.731 6.949 1.00 98.44 212 TYR A N 1
ATOM 1686 C CA . TYR A 1 212 ? -6.377 12.608 8.322 1.00 98.44 212 TYR A CA 1
ATOM 1687 C C . TYR A 1 212 ? -7.148 13.859 8.760 1.00 98.44 212 TYR A C 1
ATOM 1689 O O . TYR A 1 212 ? -8.318 13.777 9.137 1.00 98.44 212 TYR A O 1
ATOM 1697 N N . ARG A 1 213 ? -6.536 15.045 8.649 1.00 98.25 213 ARG A N 1
ATOM 1698 C CA . ARG A 1 213 ? -7.164 16.312 9.060 1.00 98.25 213 ARG A CA 1
ATOM 1699 C C . ARG A 1 213 ? -8.432 16.606 8.268 1.00 98.25 213 ARG A C 1
ATOM 1701 O O . ARG A 1 213 ? -9.413 17.087 8.839 1.00 98.25 213 ARG A O 1
ATOM 1708 N N . LYS A 1 214 ? -8.431 16.312 6.965 1.00 98.25 214 LYS A N 1
ATOM 1709 C CA . LYS A 1 214 ? -9.602 16.475 6.097 1.00 98.25 214 LYS A CA 1
ATOM 1710 C C . LYS A 1 214 ? -10.770 15.597 6.545 1.00 98.25 214 LYS A C 1
ATOM 1712 O O . LYS A 1 214 ? -11.899 16.088 6.578 1.00 98.25 214 LYS A O 1
ATOM 1717 N N . ASP A 1 215 ? -10.522 14.336 6.886 1.00 98.44 215 ASP A N 1
ATOM 1718 C CA . ASP A 1 215 ? -11.580 13.411 7.299 1.00 98.44 215 ASP A CA 1
ATOM 1719 C C . ASP A 1 215 ? -12.087 13.679 8.715 1.00 98.44 215 ASP A C 1
ATOM 1721 O O . ASP A 1 215 ? -13.301 13.659 8.925 1.00 98.44 215 ASP A O 1
ATOM 1725 N N . VAL A 1 216 ? -11.201 14.041 9.647 1.00 98.19 216 VAL A N 1
ATOM 1726 C CA . VAL A 1 216 ? -11.590 14.480 10.997 1.00 98.19 216 VAL A CA 1
ATOM 1727 C C . VAL A 1 216 ? -12.459 15.733 10.927 1.00 98.19 216 VAL A C 1
ATOM 1729 O O . VAL A 1 216 ? -13.541 15.781 11.512 1.00 98.19 216 VAL A O 1
ATOM 1732 N N . LYS A 1 217 ? -12.045 16.743 10.148 1.00 98.12 217 LYS A N 1
ATOM 1733 C CA . LYS A 1 217 ? -12.830 17.973 9.955 1.00 98.12 217 LYS A CA 1
ATOM 1734 C C . LYS A 1 217 ? -14.197 17.696 9.330 1.00 98.12 217 LYS A C 1
ATOM 1736 O O . LYS A 1 217 ? -15.166 18.377 9.654 1.00 98.12 217 LYS A O 1
ATOM 1741 N N . ALA A 1 218 ? -14.272 16.722 8.428 1.00 97.94 218 ALA A N 1
ATOM 1742 C CA . ALA A 1 218 ? -15.513 16.313 7.785 1.00 97.94 218 ALA A CA 1
ATOM 1743 C C . ALA A 1 218 ? -16.333 15.302 8.606 1.00 97.94 218 ALA A C 1
ATOM 1745 O O . ALA A 1 218 ? -17.339 14.814 8.097 1.00 97.94 218 ALA A O 1
ATOM 1746 N N . GLN A 1 219 ? -15.911 14.983 9.836 1.00 97.56 219 GLN A N 1
ATOM 1747 C CA . GLN A 1 219 ? -16.563 14.022 10.732 1.00 97.56 219 GLN A CA 1
ATOM 1748 C C . GLN A 1 219 ? -16.733 12.618 10.120 1.00 97.56 219 GLN A C 1
ATOM 1750 O O . GLN A 1 219 ? -17.646 11.886 10.489 1.00 97.56 219 GLN A O 1
ATOM 1755 N N . ARG A 1 220 ? -15.853 12.240 9.183 1.00 96.31 220 ARG A N 1
ATOM 1756 C CA . ARG A 1 220 ? -15.801 10.889 8.594 1.00 96.31 220 ARG A CA 1
ATOM 1757 C C . ARG A 1 220 ? -14.923 9.927 9.387 1.00 96.31 220 ARG A C 1
ATOM 1759 O O . ARG A 1 220 ? -15.057 8.722 9.227 1.00 96.31 220 ARG A O 1
ATOM 1766 N N . LEU A 1 221 ? -14.005 10.467 10.183 1.00 97.56 221 LEU A N 1
ATOM 1767 C CA . LEU A 1 221 ? -12.995 9.712 10.909 1.00 97.56 221 LEU A CA 1
ATOM 1768 C C . LEU A 1 221 ? -12.791 10.343 12.284 1.00 97.56 221 LEU A C 1
ATOM 1770 O O . LEU A 1 221 ? -12.576 11.553 12.376 1.00 97.56 221 LEU A O 1
ATOM 1774 N N . THR A 1 222 ? -12.835 9.543 13.343 1.00 98.31 222 THR A N 1
ATOM 1775 C CA . THR A 1 222 ? -12.372 9.971 14.669 1.00 98.31 222 THR A CA 1
ATOM 1776 C C . THR A 1 222 ? -10.900 9.597 14.878 1.00 98.31 222 THR A C 1
ATOM 1778 O O . THR A 1 222 ? -10.390 8.707 14.192 1.00 98.31 222 THR A O 1
ATOM 1781 N N . PRO A 1 223 ? -10.186 10.239 15.821 1.00 98.00 223 PRO A N 1
ATOM 1782 C CA . PRO A 1 223 ? -8.823 9.838 16.171 1.00 98.00 223 PRO A CA 1
ATOM 1783 C C . PRO A 1 223 ? -8.703 8.359 16.574 1.00 98.00 223 PRO A C 1
ATOM 1785 O O . PRO A 1 223 ? -7.715 7.714 16.238 1.00 98.00 223 PRO A O 1
ATOM 1788 N N . GLU A 1 224 ? -9.714 7.810 17.249 1.00 98.19 224 GLU A N 1
ATOM 1789 C CA . GLU A 1 224 ? -9.762 6.406 17.674 1.00 98.19 224 GLU A CA 1
ATOM 1790 C C . GLU A 1 224 ? -9.901 5.464 16.474 1.00 98.19 224 GLU A C 1
ATOM 1792 O O . GLU A 1 224 ? -9.168 4.485 16.380 1.00 98.19 224 GLU A O 1
ATOM 1797 N N . GLN A 1 225 ? -10.769 5.799 15.515 1.00 97.81 225 GLN A N 1
ATOM 1798 C CA . GLN A 1 225 ? -10.897 5.039 14.267 1.00 97.81 225 GLN A CA 1
ATOM 1799 C C . GLN A 1 225 ? -9.619 5.126 13.421 1.00 97.81 225 GLN A C 1
ATOM 1801 O O . GLN A 1 225 ? -9.206 4.150 12.801 1.00 97.81 225 GLN A O 1
ATOM 1806 N N . ALA A 1 226 ? -8.963 6.290 13.396 1.00 98.12 226 ALA A N 1
ATOM 1807 C CA . ALA A 1 226 ? -7.688 6.449 12.702 1.00 98.12 226 ALA A CA 1
ATOM 1808 C C . ALA A 1 226 ? -6.590 5.575 13.324 1.00 98.12 226 ALA A C 1
ATOM 1810 O O . ALA A 1 226 ? -5.805 4.977 12.589 1.00 98.12 226 ALA A O 1
ATOM 1811 N N . LEU A 1 227 ? -6.549 5.498 14.660 1.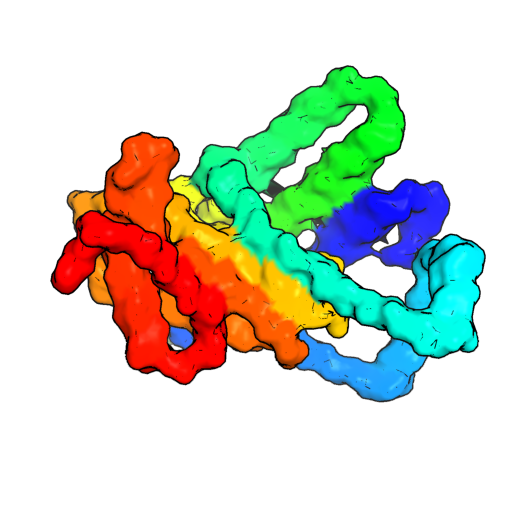00 98.38 227 LEU A N 1
ATOM 1812 C CA . LEU A 1 227 ? -5.630 4.633 15.393 1.00 98.38 227 LEU A CA 1
ATOM 1813 C C . LEU A 1 227 ? -5.877 3.159 15.066 1.00 98.38 227 LEU A C 1
ATOM 1815 O O . LEU A 1 227 ? -4.933 2.466 14.708 1.00 98.38 227 LEU A O 1
ATOM 1819 N N . GLU A 1 228 ? -7.128 2.705 15.121 1.00 98.00 228 GLU A N 1
ATOM 1820 C CA . GLU A 1 228 ? -7.499 1.314 14.842 1.00 98.00 228 GLU A CA 1
ATOM 1821 C C . GLU A 1 228 ? -7.077 0.883 13.429 1.00 98.00 228 GLU A C 1
ATOM 1823 O O . GLU A 1 228 ? -6.404 -0.132 13.249 1.00 98.00 228 GLU A O 1
ATOM 1828 N N . VAL A 1 229 ? -7.385 1.689 12.407 1.00 97.44 229 VAL A N 1
ATOM 1829 C CA . VAL A 1 229 ? -7.000 1.363 11.024 1.00 97.44 229 VAL A CA 1
ATOM 1830 C C . VAL A 1 229 ? -5.473 1.403 10.846 1.00 97.44 229 VAL A C 1
ATOM 1832 O O . VAL A 1 229 ? -4.916 0.576 10.118 1.00 97.44 229 VAL A O 1
ATOM 1835 N N . LEU A 1 230 ? -4.775 2.324 11.520 1.00 97.19 230 LEU A N 1
ATOM 1836 C CA . LEU A 1 230 ? -3.308 2.375 11.533 1.00 97.19 230 LEU A CA 1
ATOM 1837 C C . LEU A 1 230 ? -2.695 1.135 12.205 1.00 97.19 230 LEU A C 1
ATOM 1839 O O . LEU A 1 230 ? -1.676 0.614 11.747 1.00 97.19 230 LEU A O 1
ATOM 1843 N N . GLU A 1 231 ? -3.318 0.632 13.263 1.00 97.19 231 GLU A N 1
ATOM 1844 C CA . GLU A 1 231 ? -2.906 -0.599 13.928 1.00 97.19 231 GLU A CA 1
ATOM 1845 C C . GLU A 1 231 ? -3.137 -1.822 13.037 1.00 97.19 231 GLU A C 1
ATOM 1847 O O . GLU A 1 231 ? -2.217 -2.624 12.867 1.00 97.19 231 GLU A O 1
ATOM 1852 N N . CYS A 1 232 ? -4.298 -1.923 12.378 1.00 96.12 232 CYS A N 1
ATOM 1853 C CA . CYS A 1 232 ? -4.554 -2.954 11.369 1.00 96.12 232 CYS A CA 1
ATOM 1854 C C . CYS A 1 232 ? -3.502 -2.928 10.255 1.00 96.12 232 CYS A C 1
ATOM 1856 O O . CYS A 1 232 ? -3.004 -3.980 9.858 1.00 96.12 232 CYS A O 1
ATOM 1858 N N . PHE A 1 233 ? -3.120 -1.738 9.779 1.00 94.81 233 PHE A N 1
ATOM 1859 C CA . PHE A 1 233 ? -2.040 -1.584 8.807 1.00 94.81 233 PHE A CA 1
ATOM 1860 C C . PHE A 1 233 ? -0.742 -2.223 9.317 1.00 94.81 233 PHE A C 1
ATOM 1862 O O . PHE A 1 233 ? -0.187 -3.085 8.639 1.00 94.81 233 PHE A O 1
ATOM 1869 N N . PHE A 1 234 ? -0.282 -1.892 10.528 1.00 94.00 234 PHE A N 1
ATOM 1870 C CA . PHE A 1 234 ? 0.940 -2.491 11.075 1.00 94.00 234 PHE A CA 1
ATOM 1871 C C . PHE A 1 234 ? 0.828 -4.002 11.307 1.00 94.00 234 PHE A C 1
ATOM 1873 O O . PHE A 1 234 ? 1.807 -4.719 11.072 1.00 94.00 234 PHE A O 1
ATOM 1880 N N . VAL A 1 235 ? -0.344 -4.507 11.698 1.00 93.69 235 VAL A N 1
ATOM 1881 C CA . VAL A 1 235 ? -0.604 -5.950 11.796 1.00 93.69 235 VAL A CA 1
ATOM 1882 C C . VAL A 1 235 ? -0.430 -6.629 10.433 1.00 93.69 235 VAL A C 1
ATOM 1884 O O . VAL A 1 235 ? 0.290 -7.627 10.346 1.00 93.69 235 VAL A O 1
ATOM 1887 N N . GLU A 1 236 ? -0.993 -6.070 9.357 1.00 90.88 236 GLU A N 1
ATOM 1888 C CA . GLU A 1 236 ? -0.839 -6.616 8.000 1.00 90.88 236 GLU A CA 1
ATOM 1889 C C . GLU A 1 236 ? 0.611 -6.588 7.507 1.00 90.88 236 GLU A C 1
ATOM 1891 O O . GLU A 1 236 ? 1.091 -7.566 6.917 1.00 90.88 236 GLU A O 1
ATOM 1896 N N . MET A 1 237 ? 1.349 -5.515 7.812 1.00 87.69 237 MET A N 1
ATOM 1897 C CA . MET A 1 237 ? 2.769 -5.437 7.464 1.00 87.69 237 MET A CA 1
ATOM 1898 C C . MET A 1 237 ? 3.577 -6.536 8.158 1.00 87.69 237 MET A C 1
ATOM 1900 O O . MET A 1 237 ? 4.370 -7.213 7.508 1.00 87.69 237 MET A O 1
ATOM 1904 N N . ASN A 1 238 ? 3.354 -6.766 9.457 1.00 88.25 238 ASN A N 1
ATOM 1905 C CA . ASN A 1 238 ? 4.030 -7.843 10.191 1.00 88.25 238 ASN A CA 1
ATOM 1906 C C . ASN A 1 238 ? 3.652 -9.229 9.658 1.00 88.25 238 ASN A C 1
ATOM 1908 O O . ASN A 1 238 ? 4.501 -10.117 9.594 1.00 88.25 238 ASN A O 1
ATOM 1912 N N . ALA A 1 239 ? 2.385 -9.432 9.290 1.00 86.19 239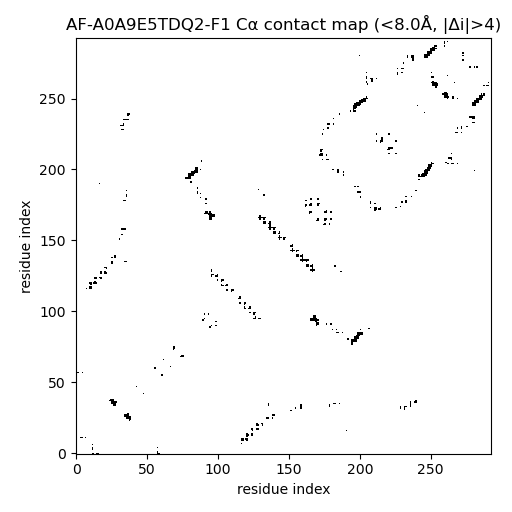 ALA A N 1
ATOM 1913 C CA . ALA A 1 239 ? 1.910 -10.715 8.786 1.00 86.19 239 ALA A CA 1
ATOM 1914 C C . ALA A 1 239 ? 2.545 -11.078 7.435 1.00 86.19 239 ALA A C 1
ATOM 1916 O O . ALA A 1 239 ? 2.825 -12.258 7.191 1.00 86.19 239 ALA A O 1
ATOM 1917 N N . SER A 1 240 ? 2.800 -10.082 6.588 1.00 81.25 240 SER A N 1
ATOM 1918 C CA . SER A 1 240 ? 3.304 -10.276 5.223 1.00 81.25 240 SER A CA 1
ATOM 1919 C C . SER A 1 240 ? 4.829 -10.210 5.110 1.00 81.25 240 SER A C 1
ATOM 1921 O O . SER A 1 240 ? 5.386 -10.668 4.116 1.00 81.25 240 SER A O 1
ATOM 1923 N N . LEU A 1 241 ? 5.526 -9.666 6.111 1.00 78.19 241 LEU A N 1
ATOM 1924 C CA . LEU A 1 241 ? 6.980 -9.546 6.066 1.00 78.19 241 LEU A CA 1
ATOM 1925 C C . LEU A 1 241 ? 7.652 -10.934 6.143 1.00 78.19 241 LEU A C 1
ATOM 1927 O O . LEU A 1 241 ? 7.309 -11.746 7.015 1.00 78.19 241 LEU A O 1
ATOM 1931 N N . PRO A 1 242 ? 8.624 -11.243 5.265 1.00 73.38 242 PRO A N 1
ATOM 1932 C CA . PRO A 1 242 ? 9.376 -12.484 5.361 1.00 73.38 242 PRO A CA 1
ATOM 1933 C C . PRO A 1 242 ? 10.266 -12.490 6.607 1.00 73.38 242 PRO A C 1
ATOM 1935 O O . PRO A 1 242 ? 10.607 -11.452 7.179 1.00 73.38 242 PRO A O 1
ATOM 1938 N N . ARG A 1 243 ? 10.671 -13.690 7.039 1.00 71.56 243 ARG A N 1
ATOM 1939 C CA . ARG A 1 243 ? 11.546 -13.847 8.209 1.00 71.56 243 ARG A CA 1
ATOM 1940 C C . ARG A 1 243 ? 12.846 -13.067 8.010 1.00 71.56 243 ARG A C 1
ATOM 1942 O O . ARG A 1 243 ? 13.538 -13.264 7.019 1.00 71.56 243 ARG A O 1
ATOM 1949 N N . GLY A 1 244 ? 13.182 -12.228 8.988 1.00 73.31 244 GLY A N 1
ATOM 1950 C CA . GLY A 1 244 ? 14.377 -11.384 8.952 1.00 73.31 244 GLY A CA 1
ATOM 1951 C C . GLY A 1 244 ? 14.209 -10.076 8.178 1.00 73.31 244 GLY A C 1
ATOM 1952 O O . GLY A 1 244 ? 15.160 -9.303 8.139 1.00 73.31 244 GLY A O 1
ATOM 1953 N N . GLY A 1 245 ? 13.036 -9.808 7.591 1.00 77.31 245 GLY A N 1
ATOM 1954 C CA . GLY A 1 245 ? 12.738 -8.506 7.003 1.00 77.31 245 GLY A CA 1
ATOM 1955 C C . GLY A 1 245 ? 12.770 -7.384 8.044 1.00 77.31 245 GLY A C 1
ATOM 1956 O O . GLY A 1 245 ? 12.596 -7.607 9.241 1.00 77.31 245 GLY A O 1
ATOM 1957 N N . ILE A 1 246 ? 13.001 -6.164 7.574 1.00 80.75 246 ILE A N 1
ATOM 1958 C CA . ILE A 1 246 ? 13.049 -4.947 8.377 1.00 80.75 246 ILE A CA 1
ATOM 1959 C C . ILE A 1 246 ? 12.076 -3.948 7.765 1.00 80.75 246 ILE A C 1
ATOM 1961 O O . ILE A 1 246 ? 12.156 -3.628 6.582 1.00 80.75 246 ILE A O 1
ATOM 1965 N N . LEU A 1 247 ? 11.185 -3.427 8.602 1.00 85.75 247 LEU A N 1
ATOM 1966 C CA . LEU A 1 247 ? 10.201 -2.424 8.221 1.00 85.75 247 LEU A CA 1
ATOM 1967 C C . LEU A 1 247 ? 10.515 -1.084 8.905 1.00 85.75 247 LEU A C 1
ATOM 1969 O O . LEU A 1 247 ? 9.986 -0.825 9.990 1.00 85.75 247 LEU A O 1
ATOM 1973 N N . PRO A 1 248 ? 11.385 -0.232 8.334 1.00 87.94 248 PRO A N 1
ATOM 1974 C CA . PRO A 1 248 ? 11.694 1.065 8.920 1.00 87.94 248 PRO A CA 1
ATOM 1975 C C . PRO A 1 248 ? 10.522 2.043 8.753 1.00 87.94 248 PRO A C 1
ATOM 1977 O O . PRO A 1 248 ? 10.000 2.238 7.655 1.00 87.94 248 PRO A O 1
ATOM 1980 N N . LEU A 1 249 ? 10.141 2.716 9.837 1.00 91.25 249 LEU A N 1
ATOM 1981 C CA . LEU A 1 249 ? 9.179 3.820 9.817 1.00 91.25 249 LEU A CA 1
ATOM 1982 C C . LEU A 1 249 ? 9.820 5.031 10.484 1.00 91.25 249 LEU A C 1
ATOM 1984 O O . LEU A 1 249 ? 10.166 4.967 11.658 1.00 91.25 249 LEU A O 1
ATOM 1988 N N . ALA A 1 250 ? 9.958 6.140 9.765 1.00 92.12 250 ALA A N 1
ATOM 1989 C CA . ALA A 1 250 ? 10.452 7.386 10.338 1.00 92.12 250 ALA A CA 1
ATOM 1990 C C . ALA A 1 250 ? 9.286 8.337 10.617 1.00 92.12 250 ALA A C 1
ATOM 1992 O O . ALA A 1 250 ? 8.450 8.551 9.748 1.00 92.12 250 ALA A O 1
ATOM 1993 N N . ILE A 1 251 ? 9.262 8.961 11.793 1.00 94.69 251 ILE A N 1
ATOM 1994 C CA . ILE A 1 251 ? 8.244 9.960 12.157 1.00 94.69 251 ILE A CA 1
ATOM 1995 C C . ILE A 1 251 ? 8.884 11.226 12.739 1.00 94.69 251 ILE A C 1
ATOM 1997 O O . ILE A 1 251 ? 10.056 11.224 13.136 1.00 94.69 251 ILE A O 1
ATOM 2001 N N . GLY A 1 252 ? 8.141 12.330 12.745 1.00 93.75 252 GLY A N 1
ATOM 2002 C CA . GLY A 1 252 ? 8.560 13.622 13.290 1.00 93.75 252 GLY A CA 1
ATOM 2003 C C . GLY A 1 252 ? 9.733 14.256 12.533 1.00 93.75 252 GLY A C 1
ATOM 2004 O O . GLY A 1 252 ? 9.870 14.119 11.309 1.00 93.75 252 GLY A O 1
ATOM 2005 N N . GLY A 1 253 ? 10.610 14.948 13.258 1.00 93.75 253 GLY A N 1
ATOM 2006 C CA . GLY A 1 253 ? 11.798 15.616 12.718 1.00 93.75 253 GLY A CA 1
ATOM 2007 C C . GLY A 1 253 ? 11.531 17.058 12.309 1.00 93.75 253 GLY A C 1
ATOM 2008 O O . GLY A 1 253 ? 10.668 17.712 12.872 1.00 93.75 253 GLY A O 1
ATOM 2009 N N . LEU A 1 254 ? 12.282 17.551 11.324 1.00 93.00 254 LEU A N 1
ATOM 2010 C CA . LEU A 1 254 ? 12.161 18.926 10.834 1.00 93.00 254 LEU A CA 1
ATOM 2011 C C . LEU A 1 254 ? 11.567 18.976 9.422 1.00 93.00 254 LEU A C 1
ATOM 2013 O O . LEU A 1 254 ? 11.780 18.057 8.619 1.00 93.00 254 LEU A O 1
ATOM 2017 N N . LYS A 1 255 ? 10.837 20.052 9.127 1.00 90.62 255 LYS A N 1
ATOM 2018 C CA . LYS A 1 255 ? 10.481 20.474 7.765 1.00 90.62 255 LYS A CA 1
ATOM 2019 C C . LYS A 1 255 ? 11.702 21.080 7.063 1.00 90.62 255 LYS A C 1
ATOM 2021 O O . LYS A 1 255 ? 12.734 21.304 7.700 1.00 90.62 255 LYS A O 1
ATOM 2026 N N . ALA A 1 256 ? 11.588 21.359 5.764 1.00 88.12 256 ALA A N 1
ATOM 2027 C CA . ALA A 1 256 ? 12.678 21.951 4.983 1.00 88.12 256 ALA A CA 1
ATOM 2028 C C . ALA A 1 256 ? 13.124 23.317 5.543 1.00 88.12 256 ALA A C 1
ATOM 2030 O O . ALA A 1 256 ? 14.303 23.655 5.505 1.00 88.12 256 ALA A O 1
ATOM 2031 N N . GLU A 1 257 ? 12.193 24.054 6.145 1.00 90.00 257 GLU A N 1
ATOM 2032 C CA . GLU A 1 257 ? 12.383 25.381 6.730 1.00 90.00 257 GLU A CA 1
ATOM 2033 C C . GLU A 1 257 ? 12.965 25.337 8.158 1.00 90.00 257 GLU A C 1
ATOM 2035 O O . GLU A 1 257 ? 13.239 26.378 8.751 1.00 90.00 257 GLU A O 1
ATOM 2040 N N . GLY A 1 258 ? 13.170 24.143 8.731 1.00 89.50 258 GLY A N 1
ATOM 2041 C CA . GLY A 1 258 ? 13.739 23.960 10.073 1.00 89.50 258 GLY A CA 1
ATOM 2042 C C . GLY A 1 258 ? 12.732 24.016 11.230 1.00 89.50 258 GLY A C 1
ATOM 2043 O O . GLY A 1 258 ? 13.138 23.979 12.393 1.00 89.50 258 GLY A O 1
ATOM 2044 N N . GLU A 1 259 ? 11.433 24.077 10.937 1.00 90.88 259 GLU A N 1
ATOM 2045 C CA . GLU A 1 259 ? 10.352 23.924 11.920 1.00 90.88 259 GLU A CA 1
ATOM 2046 C C . GLU A 1 259 ? 10.095 22.450 12.268 1.00 90.88 259 GLU A C 1
ATOM 2048 O O . GLU A 1 259 ? 10.397 21.566 11.465 1.00 90.88 259 GLU A O 1
ATOM 2053 N N . GLY A 1 260 ? 9.497 22.186 13.436 1.00 93.12 260 GLY A N 1
ATOM 2054 C CA . GLY A 1 260 ? 9.034 20.847 13.818 1.00 93.12 260 GLY A CA 1
ATOM 2055 C C . GLY A 1 260 ? 8.035 20.273 12.806 1.00 93.12 260 GLY A C 1
ATOM 2056 O O . GLY A 1 260 ? 7.169 20.985 12.289 1.00 93.12 260 GLY A O 1
ATOM 2057 N N . ALA A 1 261 ? 8.205 18.998 12.465 1.00 93.50 261 ALA A N 1
ATOM 2058 C CA . ALA A 1 261 ? 7.360 18.259 11.526 1.00 93.50 261 ALA A CA 1
ATOM 2059 C C . ALA A 1 261 ? 6.409 17.274 12.221 1.00 93.50 261 ALA A C 1
ATOM 2061 O O . ALA A 1 261 ? 5.639 16.597 11.538 1.00 93.50 261 ALA A O 1
ATOM 2062 N N . GLU A 1 262 ? 6.480 17.172 13.548 1.00 94.12 262 GLU A N 1
ATOM 2063 C CA . GLU A 1 262 ? 5.545 16.406 14.357 1.00 94.12 262 GLU A CA 1
ATOM 2064 C C . GLU A 1 262 ? 4.107 16.895 14.167 1.00 94.12 262 GLU A C 1
ATOM 2066 O O . GLU A 1 262 ? 3.826 18.088 14.035 1.00 94.12 262 GLU A O 1
ATOM 2071 N N . ASN A 1 263 ? 3.187 15.943 14.129 1.00 95.31 263 ASN A N 1
ATOM 2072 C CA . ASN A 1 263 ? 1.772 16.183 13.921 1.00 95.31 263 ASN A CA 1
ATOM 2073 C C . ASN A 1 263 ? 0.937 15.111 14.636 1.00 95.31 263 ASN A C 1
ATOM 2075 O O . ASN A 1 263 ? 1.454 14.239 15.330 1.00 95.31 263 ASN A O 1
ATOM 2079 N N . GLU A 1 264 ? -0.376 15.184 14.481 1.00 96.56 264 GLU A N 1
ATOM 2080 C CA . GLU A 1 264 ? -1.350 14.292 15.101 1.00 96.56 264 GLU A CA 1
ATOM 2081 C C . GLU A 1 264 ? -1.063 12.813 14.783 1.00 96.56 264 GLU A C 1
ATOM 2083 O O . GLU A 1 264 ? -1.126 11.969 15.677 1.00 96.56 264 GLU A O 1
ATOM 2088 N N . LEU A 1 265 ? -0.649 12.498 13.550 1.00 96.81 265 LEU A N 1
ATOM 2089 C CA . LEU A 1 265 ? -0.280 11.137 13.159 1.00 96.81 265 LEU A CA 1
ATOM 2090 C C . LEU A 1 265 ? 1.059 10.689 13.747 1.00 96.81 265 LEU A C 1
ATOM 2092 O O . LEU A 1 265 ? 1.222 9.497 13.997 1.00 96.81 265 LEU A O 1
ATOM 2096 N N . THR A 1 266 ? 1.999 11.602 14.016 1.00 96.31 266 THR A N 1
ATOM 2097 C CA . THR A 1 266 ? 3.238 11.273 14.744 1.00 96.31 266 THR A CA 1
ATOM 2098 C C . THR A 1 266 ? 2.898 10.650 16.102 1.00 96.31 266 THR A C 1
ATOM 2100 O O . THR A 1 266 ? 3.448 9.610 16.464 1.00 96.31 266 THR A O 1
ATOM 2103 N N . TRP A 1 267 ? 1.945 11.237 16.830 1.00 95.88 267 TRP A N 1
ATOM 2104 C CA . TRP A 1 267 ? 1.501 10.730 18.131 1.00 95.88 267 TRP A CA 1
ATOM 2105 C C . TRP A 1 267 ? 0.696 9.436 18.018 1.00 95.88 267 TRP A C 1
ATOM 2107 O O . TRP A 1 267 ? 0.911 8.522 18.815 1.00 95.88 267 TRP A O 1
ATOM 2117 N N . LEU A 1 268 ? -0.177 9.322 17.012 1.00 97.12 268 LEU A N 1
ATOM 2118 C CA . LEU A 1 268 ? -0.913 8.081 16.761 1.00 97.12 268 LEU A CA 1
ATOM 2119 C C . LEU A 1 268 ? 0.028 6.918 16.411 1.00 97.12 268 LEU A C 1
ATOM 2121 O O . LEU A 1 268 ? -0.164 5.829 16.936 1.00 97.12 268 LEU A O 1
ATOM 2125 N N . CYS A 1 269 ? 1.099 7.154 15.644 1.00 96.25 269 CYS A N 1
ATOM 2126 C CA . CYS A 1 269 ? 2.129 6.141 15.376 1.00 96.25 269 CYS A CA 1
ATOM 2127 C C . CYS A 1 269 ? 2.874 5.700 16.649 1.00 96.25 269 CYS A C 1
ATOM 2129 O O . CYS A 1 269 ? 3.208 4.527 16.806 1.00 96.25 269 CYS A O 1
ATOM 2131 N N . LEU A 1 270 ? 3.166 6.630 17.566 1.00 95.62 270 LEU A N 1
ATOM 2132 C CA . LEU A 1 270 ? 3.786 6.283 18.851 1.00 95.62 270 LEU A CA 1
ATOM 2133 C C . LEU A 1 270 ? 2.839 5.440 19.711 1.00 95.62 270 LEU A C 1
ATOM 2135 O O . LEU A 1 270 ? 3.267 4.451 20.308 1.00 95.62 270 LEU A O 1
ATOM 2139 N N . LYS A 1 271 ? 1.556 5.813 19.747 1.00 97.19 271 LYS A N 1
ATOM 2140 C CA . LYS A 1 271 ? 0.528 5.082 20.487 1.00 97.19 271 LYS A CA 1
ATOM 2141 C C . LYS A 1 271 ? 0.312 3.677 19.923 1.00 97.19 271 LYS A C 1
ATOM 2143 O O . LYS A 1 271 ? 0.395 2.725 20.690 1.00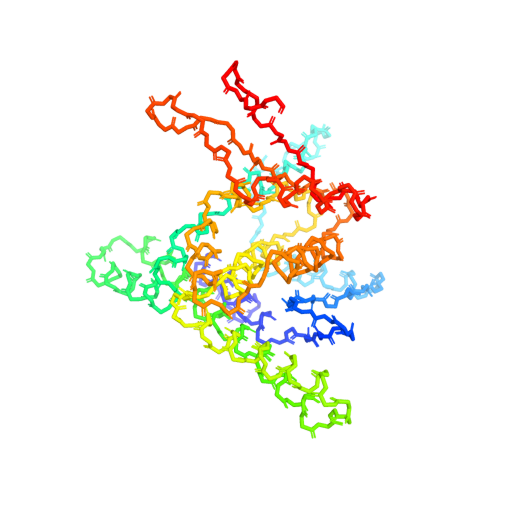 97.19 271 LYS A O 1
ATOM 2148 N N . SER A 1 272 ? 0.166 3.534 18.607 1.00 96.75 272 SER A N 1
ATOM 2149 C CA . SER A 1 272 ? -0.043 2.231 17.966 1.00 96.75 272 SER A CA 1
ATOM 2150 C C . SER A 1 272 ? 1.103 1.256 18.238 1.00 96.75 272 SER A C 1
ATOM 2152 O O . SER A 1 272 ? 0.878 0.078 18.490 1.00 96.75 272 SER A O 1
ATOM 2154 N N . VAL A 1 273 ? 2.359 1.725 18.230 1.00 94.06 273 VAL A N 1
ATOM 2155 C CA . VAL A 1 273 ? 3.511 0.865 18.553 1.00 94.06 273 VAL A CA 1
ATOM 2156 C C . VAL A 1 273 ? 3.510 0.463 20.033 1.00 94.06 273 VAL A C 1
ATOM 2158 O O . VAL A 1 273 ? 3.833 -0.684 20.354 1.00 94.06 273 VAL A O 1
ATOM 2161 N N . ALA A 1 274 ? 3.124 1.371 20.935 1.00 95.81 274 ALA A N 1
ATOM 2162 C CA . ALA A 1 274 ? 3.007 1.078 22.364 1.00 95.81 274 ALA A CA 1
ATOM 2163 C C . ALA A 1 274 ? 1.884 0.070 22.681 1.00 95.81 274 ALA A C 1
ATOM 2165 O O . ALA A 1 274 ? 2.054 -0.769 23.577 1.00 95.81 274 ALA A O 1
ATOM 2166 N N . ASP A 1 275 ? 0.777 0.148 21.940 1.00 97.31 275 ASP A N 1
ATOM 2167 C CA . ASP A 1 275 ? -0.398 -0.712 22.085 1.00 97.31 275 ASP A CA 1
ATOM 2168 C C . ASP A 1 275 ? -0.144 -2.104 21.474 1.00 97.31 275 ASP A C 1
ATOM 2170 O O . ASP A 1 275 ? -0.306 -3.115 22.161 1.00 97.31 275 ASP A O 1
ATOM 2174 N N . LEU A 1 276 ? 0.354 -2.173 20.231 1.00 95.94 276 LEU A N 1
ATOM 2175 C CA . LEU A 1 276 ? 0.573 -3.433 19.506 1.00 95.94 276 LEU A CA 1
ATOM 2176 C C . LEU A 1 276 ? 1.747 -4.265 20.031 1.00 95.94 276 LEU A C 1
ATOM 2178 O O . LEU A 1 276 ? 1.690 -5.494 20.007 1.00 95.94 276 LEU A O 1
ATOM 2182 N N . ARG A 1 277 ? 2.843 -3.616 20.454 1.00 94.12 277 ARG A N 1
ATOM 2183 C CA . ARG A 1 277 ? 4.081 -4.280 20.923 1.00 94.12 277 ARG A CA 1
ATOM 2184 C C . ARG A 1 277 ? 4.619 -5.361 19.970 1.00 94.12 277 ARG A C 1
ATOM 2186 O O . ARG A 1 277 ? 5.218 -6.346 20.406 1.00 94.12 277 ARG A O 1
ATOM 2193 N N . MET A 1 278 ? 4.399 -5.182 18.669 1.00 91.94 278 MET A N 1
ATOM 2194 C CA . MET A 1 278 ? 4.908 -6.066 17.621 1.00 91.94 278 MET A CA 1
ATOM 2195 C C . MET A 1 278 ? 6.362 -5.730 17.270 1.00 91.94 278 MET A C 1
ATOM 2197 O O . MET A 1 278 ? 6.872 -4.665 17.613 1.00 91.94 278 MET A O 1
ATOM 2201 N N . LEU A 1 279 ? 7.038 -6.647 16.570 1.00 88.94 279 LEU A N 1
ATOM 2202 C CA . LEU A 1 279 ? 8.423 -6.448 16.131 1.00 88.94 279 LEU A CA 1
ATOM 2203 C C . LEU A 1 279 ? 8.553 -5.287 15.133 1.00 88.94 279 LEU A C 1
ATOM 2205 O O . LEU A 1 279 ? 9.538 -4.548 15.163 1.00 88.94 279 LEU A O 1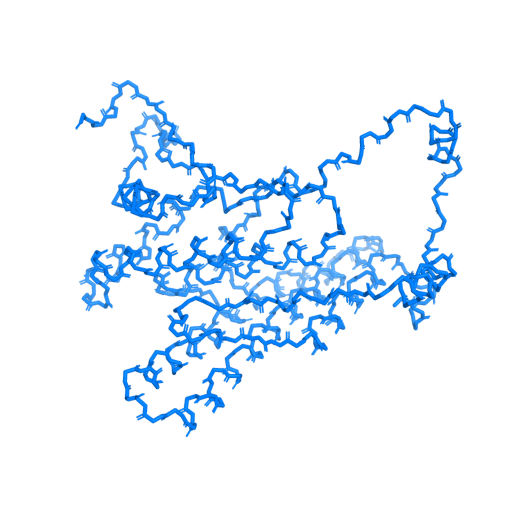
ATOM 2209 N N . HIS A 1 280 ? 7.567 -5.143 14.249 1.00 89.81 280 HIS A N 1
ATOM 2210 C CA . HIS A 1 280 ? 7.521 -4.090 13.248 1.00 89.81 280 HIS A CA 1
ATOM 2211 C C . HIS A 1 280 ? 6.302 -3.174 13.445 1.00 89.81 280 HIS A C 1
ATOM 2213 O O . HIS A 1 280 ? 5.298 -3.607 14.013 1.00 89.81 280 HIS A O 1
ATOM 2219 N N . PRO A 1 281 ? 6.358 -1.924 12.958 1.00 90.88 281 PRO A N 1
ATOM 2220 C CA . PRO A 1 281 ? 7.510 -1.286 12.322 1.00 90.88 281 PRO A CA 1
ATOM 2221 C C . PRO A 1 281 ? 8.656 -1.011 13.298 1.00 90.88 281 PRO A C 1
ATOM 2223 O O . PRO A 1 281 ? 8.460 -0.765 14.484 1.00 90.88 281 PRO A O 1
ATOM 2226 N N . SER A 1 282 ? 9.875 -1.001 12.766 1.00 89.44 282 SER A N 1
ATOM 2227 C CA . SER A 1 282 ? 11.045 -0.461 13.450 1.00 89.44 282 SER A CA 1
ATOM 2228 C C . SER A 1 282 ? 10.957 1.066 13.406 1.00 89.44 282 SER A C 1
ATOM 2230 O O . SER A 1 282 ? 11.414 1.709 12.458 1.00 89.44 282 SER A O 1
ATOM 2232 N N . LEU A 1 283 ? 10.280 1.631 14.406 1.00 92.06 283 LEU A N 1
ATOM 2233 C CA . LEU A 1 283 ? 9.966 3.054 14.481 1.00 92.06 283 LEU A CA 1
ATOM 2234 C C . LEU A 1 283 ? 11.197 3.882 14.875 1.00 92.06 283 LEU A C 1
ATOM 2236 O O . LEU A 1 283 ? 11.828 3.651 15.905 1.00 92.06 283 LEU A O 1
ATOM 2240 N N . ALA A 1 284 ? 11.497 4.894 14.069 1.00 93.12 284 ALA A N 1
ATOM 2241 C CA . ALA A 1 284 ? 12.541 5.881 14.282 1.00 93.12 284 ALA A CA 1
ATOM 2242 C C . ALA A 1 284 ? 11.916 7.273 14.461 1.00 93.12 284 ALA A C 1
ATOM 2244 O O . ALA A 1 284 ? 11.501 7.925 13.498 1.00 93.12 284 ALA A O 1
ATOM 2245 N N . LEU A 1 285 ? 11.873 7.756 15.704 1.00 94.06 285 LEU A N 1
ATOM 2246 C CA . LEU A 1 285 ? 11.491 9.135 16.000 1.00 94.06 285 LEU A CA 1
ATOM 2247 C C . LEU A 1 285 ? 12.672 10.066 15.709 1.00 94.06 285 LEU A C 1
ATOM 2249 O O . LEU A 1 285 ? 13.714 10.001 16.365 1.00 94.06 285 LEU A O 1
ATOM 2253 N N . ARG A 1 286 ? 12.514 10.961 14.732 1.00 94.31 286 ARG A N 1
ATOM 2254 C CA . ARG A 1 286 ? 13.533 11.965 14.411 1.00 94.31 286 ARG A CA 1
ATOM 2255 C C . ARG A 1 286 ? 13.454 13.111 15.412 1.00 94.31 286 ARG A C 1
ATOM 2257 O O . ARG A 1 286 ? 12.584 13.972 15.322 1.00 94.31 286 ARG A O 1
ATOM 2264 N N . TYR A 1 287 ? 14.377 13.117 16.362 1.00 92.88 287 TYR A N 1
ATOM 2265 C CA . TYR A 1 287 ? 14.430 14.123 17.415 1.00 92.88 287 TYR A CA 1
ATOM 2266 C C . TYR A 1 287 ? 15.016 15.458 16.930 1.00 92.88 287 TYR A C 1
ATOM 2268 O O . TYR A 1 287 ? 15.963 15.496 16.143 1.00 92.88 287 TYR A O 1
ATOM 2276 N N . HIS A 1 288 ? 14.498 16.562 17.465 1.00 93.62 288 HIS A N 1
ATOM 2277 C CA . HIS A 1 288 ? 15.112 17.884 17.371 1.00 93.62 288 HIS A CA 1
ATOM 2278 C C . HIS A 1 288 ? 14.894 18.658 18.674 1.00 93.62 288 HIS A C 1
ATOM 2280 O O . HIS A 1 288 ? 13.949 18.416 19.418 1.00 93.62 288 HIS A O 1
ATOM 2286 N N . ARG A 1 289 ? 15.760 19.644 18.936 1.00 92.56 289 ARG A N 1
ATOM 2287 C CA . ARG A 1 289 ? 15.790 20.402 20.204 1.00 92.56 289 ARG A CA 1
ATOM 2288 C C . ARG A 1 289 ? 14.504 21.170 20.549 1.00 92.56 289 ARG A C 1
ATOM 2290 O O . ARG A 1 289 ? 14.347 21.580 21.690 1.00 92.56 289 ARG A O 1
ATOM 2297 N N . ASN A 1 290 ? 13.653 21.420 19.554 1.00 89.62 290 ASN A N 1
ATOM 2298 C CA . ASN A 1 290 ? 12.421 22.202 19.697 1.00 89.62 290 ASN A CA 1
ATOM 2299 C C . ASN A 1 290 ? 11.170 21.311 19.788 1.00 89.62 290 ASN A C 1
ATOM 2301 O O . ASN A 1 290 ? 10.067 21.844 19.758 1.00 89.62 290 ASN A O 1
ATOM 2305 N N . MET A 1 291 ? 11.330 19.984 19.822 1.00 89.44 291 MET A N 1
ATOM 2306 C CA . MET A 1 291 ? 10.203 19.057 19.867 1.00 89.44 291 MET A CA 1
ATOM 2307 C C . MET A 1 291 ? 9.396 19.279 21.1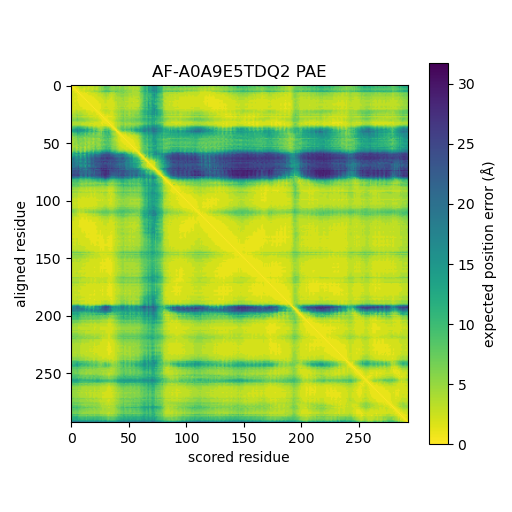61 1.00 89.44 291 MET A C 1
ATOM 2309 O O . MET A 1 291 ? 10.005 19.530 22.211 1.00 89.44 291 MET A O 1
ATOM 2313 N N . PRO A 1 292 ? 8.052 19.210 21.110 1.00 85.25 292 PRO A N 1
ATOM 2314 C CA . PRO A 1 292 ? 7.206 19.283 22.294 1.00 85.25 292 PRO A CA 1
ATOM 2315 C C . PRO A 1 292 ? 7.631 18.260 23.351 1.00 85.25 292 PRO A C 1
ATOM 2317 O O . PRO A 1 292 ? 8.057 17.153 23.015 1.00 85.25 292 PRO A O 1
ATOM 2320 N N . ARG A 1 293 ? 7.547 18.667 24.620 1.00 78.75 293 ARG A N 1
ATOM 2321 C CA . ARG A 1 293 ? 7.850 17.801 25.765 1.00 78.75 293 ARG A CA 1
ATOM 2322 C C . ARG A 1 293 ? 6.732 16.815 26.045 1.00 78.75 293 ARG A C 1
ATOM 2324 O O . ARG A 1 293 ? 5.561 17.234 25.918 1.00 78.75 293 ARG A O 1
#

pLDDT: mean 87.82, std 13.29, range [41.34, 98.75]

Sequence (293 aa):
MAHTQGEPIILRRAKAFAHMLESMALEIPDGALIVGRHPKTTLNEEEAARIREEWRRVADPPEDGELHYQNEGLFRAPIIILHLAPDAEKALHTGFDGLCEEIRKRLSVVKEEAVKDFLRAALICAEAAGRFIQRHADLALEMAASEEDQTRRAELQEIAAVCRRIALEPPNTFREALQLIWFIYLLVNLESDHIIHCAGPGTLDRWLIEFYRKDVKAQRLTPEQALEVLECFFVEMNASLPRGGILPLAIGGLKAEGEGAENELTWLCLKSVADLRMLHPSLALRYHRNMPR

Foldseek 3Di:
DVVQPPDDPLQVLLVVLLVCLVPFDFDDDPPFLAGDFGDDDDDDPVRVVVVVVVCVVRPDDDDPVVVVCVVVVNDPPVPADALDAPPLLVCLPQFLQNVLVVLVVVLVPDDDVVVNSNSSSVNSNSLSLLVSLQVLLVVLQVCLVPDPDPVSSVSSNVSNVLSNCRSHHRDQALSNSLSNLLSVVSSVVSSDPDHAHAYANEASCQSRVVRVVVCVVVVNDDLVNSLVNVLSSFVSVLSRHPPNHAHEYEYWAADPVGHTPDDSVSVSVVVSCVVNVDPDHPYDYHDDPPDDD

Solvent-accessible surface area (backbone atoms only — not comparable to full-atom values): 16236 Å² total; per-residue (Å²): 84,76,93,40,70,90,52,61,64,63,41,31,50,23,52,39,51,28,49,47,50,70,67,54,69,79,51,76,62,88,92,59,79,54,78,79,49,68,74,86,82,78,74,54,73,68,59,47,49,52,50,51,56,52,43,66,74,55,48,82,78,77,58,75,73,62,56,52,43,58,74,69,68,47,78,72,67,80,64,55,55,55,78,44,55,67,73,49,66,60,44,53,69,38,10,38,46,46,47,41,49,54,40,53,58,51,52,76,71,60,79,56,62,73,60,42,45,51,39,53,18,51,41,45,39,41,55,29,51,19,52,40,33,36,53,53,14,52,51,25,45,56,51,29,75,72,46,83,52,69,66,61,22,51,51,24,46,48,45,16,53,39,25,54,44,43,22,35,39,42,47,85,42,39,69,30,42,53,48,46,48,49,47,55,52,48,53,58,52,71,72,51,75,98,52,44,37,41,40,26,76,31,54,54,42,70,74,43,41,66,31,43,53,52,29,41,75,67,70,75,41,52,76,68,58,50,38,53,53,53,40,39,42,39,52,51,51,55,71,67,51,59,91,80,42,41,36,46,29,40,32,50,26,63,42,98,88,69,46,80,47,61,50,75,48,33,54,41,56,54,47,40,51,71,70,66,67,57,86,45,59,46,71,42,78,41,81,57,98,82,57,85,130

Nearest PDB structures (foldseek):
  6xs4-assembly1_B  TM=8.114E-01  e=2.173E-17  Enterobacter cloacae subsp. cloacae ATCC 13047
  5a0u-assembly1_G-2  TM=8.837E-01  e=3.104E-16  Klebsiella pneumoniae
  1r9d-assembly1_B  TM=8.157E-01  e=5.184E-17  Clostridium butyricum
  5a0z-assembly1_A  TM=8.819E-01  e=1.299E-15  Klebsiella pneumoniae
  8yjo-assembly1_A  TM=8.475E-01  e=4.440E-16  Escherichia coli K-12

Secondary structure (DSSP, 8-state):
-GGGTTS-HHHHHHHHHHHHHHH---B--TT-SS--BPP-----HHHHHHHHHHHHHHSPPPPHHHHHHHHTT-------TT-S---HHHHHHHHHHHHHHHHHHHHHH---HHHHHHHHHHHHHHHHHHHHHHHHHHHHHHHHHH---HHHHHHHHHHHHHHHHHTTSPP-SHHHHHHHHHHHHHHHHHHS-SS------BSHHHHHHHHHHHHHHTTS--HHHHHHHHHHHHHHHHHHSPTT---EEEEE-B-TTSSB---HHHHHHHHHHHHH--S-SEEEEE--TT---

Radius of gyration: 20.97 Å; Cα contacts (8 Å, |Δi|>4): 395; chains: 1; bounding box: 61×57×55 Å